Protein AF-A0A1G4TR38-F1 (afdb_monomer)

Secondary structure (DSSP, 8-state):
-------SS-SEEEEEE-TT-EEEEEE-SSS-EEEEE-S-EEEEEE-TTS-EEEEEEEEPSEEEEE-TT-EEEEEE-SSS-EEEEEEGGGEEEEEESS-SEEEEEEPTT-EEEEEE-SSS-EEEEE-S-EEEEEE-TTS-EEEEEEEE--SEEEEPTT-EEEEEE-SSSPEEEEEEGGGEEEEEESS-SEE--EE-TT-EEEEE--SSSPEEEEE-SSEEEEEEETTEEEEEEEEEPSEEEEE-TT-EEEEEE-SSS-EE--BEE---------PPP------PPPPPP---

Sequence (292 aa):
MIEFSTRTSPAIYYKTLSPGQSLEAANVTPRTFSLAVGGLSDNAIYDADGAVSSYSRKKLPGSISLSSGKRMVVTNTDSKAYEVSGPYDGFTFSDRAKPASFTRTLSSGQSLKATNTSPKSFNVSLSGTYDYAEHRGTGQVVAYGRSQRLSSNLIGAANYLNVTNTGASPVEIVGPYDAFSVVDLNHPALISRMLNPGQSLEASNTTAYTANVTLEGTHDYALFNSSGISSYARTQKPANKMVDSSERLAVTNTGGESFSRFSGPTRRSPSPIVRSPLRLKRCSRPAKASMR

Solvent-accessible surface area (backbone atoms only — not comparable to full-atom values): 15853 Å² total; per-residue (Å²): 139,87,87,88,82,90,74,92,70,62,73,58,39,73,46,78,37,44,54,71,36,24,41,34,43,32,26,78,34,92,53,70,48,54,38,39,36,62,43,35,21,25,34,26,34,24,42,72,88,66,46,74,68,48,73,43,75,74,34,69,54,47,74,46,76,36,46,48,50,20,31,35,30,43,15,30,69,31,97,57,64,34,46,38,33,33,48,33,89,42,42,51,75,44,85,33,93,68,49,25,49,41,79,48,74,27,50,56,69,33,22,34,37,42,32,27,75,29,92,50,64,48,59,35,37,38,45,52,31,24,26,34,24,34,24,42,68,88,65,46,67,77,46,69,46,74,72,36,67,64,57,59,47,77,37,44,47,45,11,32,38,27,34,16,20,71,29,88,57,59,22,44,40,36,31,49,29,91,34,42,51,74,47,80,40,99,54,54,20,51,47,72,46,72,33,47,57,74,34,69,50,77,49,70,33,87,47,95,43,61,42,64,32,41,40,50,51,36,24,30,39,38,34,30,47,96,94,40,80,73,45,70,54,68,77,35,66,61,42,76,42,81,34,45,50,69,16,33,41,36,39,33,26,71,28,97,56,65,30,63,28,52,36,40,73,70,71,97,70,83,81,84,81,84,73,77,81,84,78,79,77,79,82,77,78,84,81,82,82,84,89,129

Structure (mmCIF, N/CA/C/O backbone):
data_AF-A0A1G4TR38-F1
#
_entry.id   AF-A0A1G4TR38-F1
#
loop_
_atom_site.group_PDB
_atom_site.id
_atom_site.type_symbol
_atom_site.label_atom_id
_atom_site.label_alt_id
_atom_site.label_comp_id
_atom_site.label_asym_id
_atom_site.label_entity_id
_atom_site.label_seq_id
_atom_site.pdbx_PDB_ins_code
_atom_site.Cartn_x
_atom_site.Cartn_y
_atom_site.Cartn_z
_atom_site.occupancy
_atom_site.B_iso_or_equiv
_atom_site.auth_seq_id
_atom_site.auth_comp_id
_atom_site.auth_asym_id
_atom_site.auth_atom_id
_atom_site.pdbx_PDB_model_num
ATOM 1 N N . MET A 1 1 ? -45.284 8.108 35.503 1.00 72.00 1 MET A N 1
ATOM 2 C CA . MET A 1 1 ? -44.614 7.480 36.661 1.00 72.00 1 MET A CA 1
ATOM 3 C C . MET A 1 1 ? -43.285 6.936 36.158 1.00 72.00 1 MET A C 1
ATOM 5 O O . MET A 1 1 ? -43.284 6.359 35.080 1.00 72.00 1 MET A O 1
ATOM 9 N N . ILE A 1 2 ? -42.173 7.222 36.836 1.00 74.56 2 ILE A N 1
ATOM 10 C CA . ILE A 1 2 ? -40.836 6.713 36.484 1.00 74.56 2 ILE A CA 1
ATOM 11 C C . ILE A 1 2 ? -40.493 5.648 37.526 1.00 74.56 2 ILE A C 1
ATOM 13 O O . ILE A 1 2 ? -40.590 5.932 38.719 1.00 74.56 2 ILE A O 1
ATOM 17 N N . GLU A 1 3 ? -40.129 4.446 37.085 1.00 83.19 3 GLU A N 1
ATOM 18 C CA . GLU A 1 3 ? -39.675 3.361 37.960 1.00 83.19 3 GLU A CA 1
ATOM 19 C C . GLU A 1 3 ? -38.143 3.334 38.011 1.00 83.19 3 GLU A C 1
ATOM 21 O O . GLU A 1 3 ? -37.473 3.504 36.992 1.00 83.19 3 GLU A O 1
ATOM 26 N N . PHE A 1 4 ? -37.587 3.136 39.207 1.00 88.56 4 PHE A N 1
ATOM 27 C CA . PHE A 1 4 ? -36.145 3.066 39.439 1.00 88.56 4 PHE A CA 1
ATOM 28 C C . PHE A 1 4 ? -35.752 1.633 39.805 1.00 88.56 4 PHE A C 1
ATOM 30 O O . PHE A 1 4 ? -36.348 1.037 40.699 1.00 88.56 4 PHE A O 1
ATOM 37 N N . SER A 1 5 ? -34.720 1.096 39.152 1.00 89.12 5 SER A N 1
ATOM 38 C CA . SER A 1 5 ? -34.132 -0.209 39.470 1.00 89.12 5 SER A CA 1
ATOM 39 C C . SER A 1 5 ? -32.607 -0.120 39.543 1.00 89.12 5 SER A C 1
ATOM 41 O O . SER A 1 5 ? -31.986 0.734 38.908 1.00 89.12 5 SER A O 1
ATOM 43 N N . THR A 1 6 ? -31.984 -1.015 40.308 1.00 89.88 6 THR A N 1
ATOM 44 C CA . THR A 1 6 ? -30.523 -1.147 40.361 1.00 89.88 6 THR A CA 1
ATOM 45 C C . THR A 1 6 ? -30.018 -2.044 39.228 1.00 89.88 6 THR A C 1
ATOM 47 O O . THR A 1 6 ? -30.741 -2.899 38.717 1.00 89.88 6 THR A O 1
ATOM 50 N N . ARG A 1 7 ? -28.767 -1.837 38.809 1.00 92.50 7 ARG A N 1
ATOM 51 C CA . ARG A 1 7 ? -28.088 -2.646 37.788 1.00 92.50 7 ARG A CA 1
ATOM 52 C C . ARG A 1 7 ? -26.679 -3.009 38.248 1.00 92.50 7 ARG A C 1
ATOM 54 O O . ARG A 1 7 ? -26.049 -2.222 38.948 1.00 92.50 7 ARG A O 1
ATOM 61 N N . THR A 1 8 ? -26.198 -4.187 37.857 1.00 92.06 8 THR A N 1
ATOM 62 C CA . THR A 1 8 ? -24.861 -4.697 38.216 1.00 92.06 8 THR A CA 1
ATOM 63 C C . THR A 1 8 ? -23.780 -4.258 37.232 1.00 92.06 8 THR A C 1
ATOM 65 O O . THR A 1 8 ? -22.647 -4.011 37.635 1.00 92.06 8 THR A O 1
ATOM 68 N N . SER A 1 9 ? -24.130 -4.117 35.953 1.00 90.00 9 SER A N 1
ATOM 69 C CA . SER A 1 9 ? -23.229 -3.590 34.928 1.00 90.00 9 SER A CA 1
ATOM 70 C C . SER A 1 9 ? -23.276 -2.063 34.873 1.00 90.00 9 SER A C 1
ATOM 72 O O . SER A 1 9 ? -24.367 -1.488 34.994 1.00 90.00 9 SER A O 1
ATOM 74 N N . PRO A 1 10 ? -22.134 -1.390 34.639 1.00 92.75 10 PRO A N 1
ATOM 75 C CA . PRO A 1 10 ? -22.108 0.059 34.487 1.00 92.75 10 PRO A CA 1
ATOM 76 C C . PRO A 1 10 ? -22.898 0.486 33.244 1.00 92.75 10 PRO A C 1
ATOM 78 O O . PRO A 1 10 ? -23.109 -0.297 32.324 1.00 92.75 10 PRO A O 1
ATOM 81 N N . ALA A 1 11 ? -23.322 1.749 33.189 1.00 93.12 11 ALA A N 1
ATOM 82 C CA . ALA A 1 11 ? -23.962 2.290 31.987 1.00 93.12 11 ALA A CA 1
ATOM 83 C C . ALA A 1 11 ? -22.962 2.460 30.827 1.00 93.12 11 ALA A C 1
ATOM 85 O O . ALA A 1 11 ? -23.317 2.312 29.657 1.00 93.12 11 ALA A O 1
ATOM 86 N N . ILE A 1 12 ? -21.706 2.761 31.162 1.00 94.94 12 ILE A N 1
ATOM 87 C CA . ILE A 1 12 ? -20.621 3.039 30.224 1.00 94.94 12 ILE A CA 1
ATOM 88 C C . ILE A 1 12 ? -19.490 2.048 30.478 1.00 94.94 12 ILE A C 1
ATOM 90 O O . ILE A 1 12 ? -19.063 1.856 31.615 1.00 94.94 12 ILE A O 1
ATOM 94 N N . TYR A 1 13 ? -18.995 1.442 29.407 1.00 93.62 13 TYR A N 1
ATOM 95 C CA . TYR A 1 13 ? -17.707 0.772 29.401 1.00 93.62 13 TYR A CA 1
ATOM 96 C C . TYR A 1 13 ? -16.610 1.794 29.100 1.00 93.62 13 TYR A C 1
ATOM 98 O O . TYR A 1 13 ? -16.786 2.639 28.221 1.00 93.62 13 TYR A O 1
ATOM 106 N N . TYR A 1 14 ? -15.468 1.684 29.770 1.00 94.31 14 TYR A N 1
ATOM 107 C CA . TYR A 1 14 ? -14.249 2.401 29.415 1.00 94.31 14 TYR A CA 1
ATOM 108 C C . TYR A 1 14 ? -13.043 1.468 29.534 1.00 94.31 14 TYR A C 1
ATOM 110 O O . TYR A 1 14 ? -13.006 0.578 30.385 1.00 94.31 14 TYR A O 1
ATOM 118 N N . LYS A 1 15 ? -12.051 1.672 28.668 1.00 95.38 15 LYS A N 1
ATOM 119 C CA . LYS A 1 15 ? -10.767 0.976 28.716 1.00 95.38 15 LYS A CA 1
ATOM 120 C C . LYS A 1 15 ? -9.631 1.920 28.378 1.00 95.38 15 LYS A C 1
ATOM 122 O O . LYS A 1 15 ? -9.648 2.560 27.329 1.00 95.38 15 LYS A O 1
ATOM 127 N N . THR A 1 16 ? -8.614 1.934 29.228 1.00 97.75 16 THR A N 1
ATOM 128 C CA . THR A 1 16 ? -7.351 2.612 28.942 1.00 97.75 16 THR A CA 1
ATOM 129 C C . THR A 1 16 ? -6.538 1.801 27.941 1.00 97.75 16 THR A C 1
ATOM 131 O O . THR A 1 16 ? -6.233 0.633 28.178 1.00 97.75 16 THR A O 1
ATOM 134 N N . LEU A 1 17 ? -6.169 2.431 26.831 1.00 97.75 17 LEU A N 1
ATOM 135 C CA . LEU A 1 17 ? -5.347 1.863 25.775 1.00 97.75 17 LEU A CA 1
ATOM 136 C C . LEU A 1 17 ? -3.961 2.512 25.828 1.00 97.75 17 LEU A C 1
ATOM 138 O O . LEU A 1 17 ? -3.830 3.711 25.584 1.00 97.75 17 LEU A O 1
ATOM 142 N N . SER A 1 18 ? -2.923 1.744 26.160 1.00 98.38 18 SER A N 1
ATOM 143 C CA . SER A 1 18 ? -1.528 2.224 26.151 1.00 98.38 18 SER A CA 1
ATOM 144 C C . SER A 1 18 ? -0.997 2.379 24.719 1.00 98.38 18 SER A C 1
ATOM 146 O O . SER A 1 18 ? -1.541 1.739 23.816 1.00 98.38 18 SER A O 1
ATOM 148 N N . PRO A 1 19 ? 0.063 3.178 24.478 1.00 98.31 19 PRO A N 1
ATOM 149 C CA . PRO A 1 19 ? 0.672 3.307 23.152 1.00 98.31 19 PRO A CA 1
ATOM 150 C C . PRO A 1 19 ? 0.961 1.947 22.500 1.00 98.31 19 PRO A C 1
ATOM 152 O O . PRO A 1 19 ? 1.526 1.054 23.131 1.00 98.31 19 PRO A O 1
ATOM 155 N N . GLY A 1 20 ? 0.538 1.777 21.246 1.00 97.25 20 GLY A N 1
ATOM 156 C CA . GLY A 1 20 ? 0.679 0.536 20.478 1.00 97.25 20 GLY A CA 1
ATOM 157 C C . GLY A 1 20 ? -0.340 -0.566 20.796 1.00 97.25 20 GLY A C 1
ATOM 158 O O . GLY A 1 20 ? -0.456 -1.515 20.020 1.00 97.25 20 GLY A O 1
ATOM 159 N N . GLN A 1 21 ? -1.113 -0.465 21.884 1.00 98.19 21 GLN A N 1
ATOM 160 C CA . GLN A 1 21 ? -2.171 -1.435 22.169 1.00 98.19 21 GLN A CA 1
ATOM 161 C C . GLN A 1 21 ? -3.358 -1.257 21.226 1.00 98.19 21 GLN A C 1
ATOM 163 O O . GLN A 1 21 ? -3.621 -0.163 20.719 1.00 98.19 21 GLN A O 1
ATOM 168 N N . SER A 1 22 ? -4.083 -2.355 21.009 1.00 98.38 22 SER A N 1
ATOM 169 C CA . SER A 1 22 ? -5.276 -2.368 20.170 1.00 98.38 22 SER A CA 1
ATOM 170 C C . SER A 1 22 ? -6.467 -2.999 20.880 1.00 98.38 22 SER A C 1
ATOM 172 O O . SER A 1 22 ? -6.331 -3.968 21.626 1.00 98.38 22 SER A O 1
ATOM 174 N N . LEU A 1 23 ? -7.639 -2.436 20.617 1.00 98.06 23 LEU A N 1
ATOM 175 C CA . LEU A 1 23 ? -8.928 -2.853 21.153 1.00 98.06 23 LEU A CA 1
ATOM 176 C C . LEU A 1 23 ? -9.886 -3.075 19.990 1.00 98.06 23 LEU A C 1
ATOM 178 O O . LEU A 1 23 ? -9.881 -2.311 19.025 1.00 98.06 23 LEU A O 1
ATOM 182 N N . GLU A 1 24 ? -10.723 -4.095 20.100 1.00 98.12 24 GLU A N 1
ATOM 183 C CA . GLU A 1 24 ? -11.863 -4.288 19.218 1.00 98.12 24 GLU A CA 1
ATOM 184 C C . GLU A 1 24 ? -13.164 -4.008 19.975 1.00 98.12 24 GLU A C 1
ATOM 186 O O . GLU A 1 24 ? -13.334 -4.454 21.110 1.00 98.12 24 GLU A O 1
ATOM 191 N N . ALA A 1 25 ? -14.062 -3.252 19.348 1.00 97.75 25 ALA A N 1
ATOM 192 C CA . ALA A 1 25 ? -15.391 -2.925 19.845 1.00 97.75 25 ALA A CA 1
ATOM 193 C C . ALA A 1 25 ? -16.431 -3.305 18.784 1.00 97.75 25 ALA A C 1
ATOM 195 O O . ALA A 1 25 ? -16.375 -2.804 17.660 1.00 97.75 25 ALA A O 1
ATOM 196 N N . ALA A 1 26 ? -17.382 -4.173 19.119 1.00 97.75 26 ALA A N 1
ATOM 197 C CA . ALA A 1 26 ? -18.434 -4.619 18.205 1.00 97.75 26 ALA A CA 1
ATOM 198 C C . ALA A 1 26 ? -19.808 -4.147 18.680 1.00 97.75 26 ALA A C 1
ATOM 200 O O . ALA A 1 26 ? -20.161 -4.360 19.838 1.00 97.75 26 ALA A O 1
ATOM 201 N N . ASN A 1 27 ? -20.571 -3.492 17.800 1.00 97.62 27 ASN A N 1
ATOM 202 C CA . ASN A 1 27 ? -21.936 -3.075 18.104 1.00 97.62 27 ASN A CA 1
ATOM 203 C C . ASN A 1 27 ? -22.876 -4.278 17.988 1.00 97.62 27 ASN A C 1
ATOM 205 O O . ASN A 1 27 ? -23.137 -4.773 16.889 1.00 97.62 27 ASN A O 1
ATOM 209 N N . VAL A 1 28 ? -23.406 -4.710 19.128 1.00 96.12 28 VAL A N 1
ATOM 210 C CA . VAL A 1 28 ? -24.270 -5.895 19.244 1.00 96.12 28 VAL A CA 1
ATOM 211 C C . VAL A 1 28 ? -25.761 -5.562 19.207 1.00 96.12 28 VAL A C 1
ATOM 213 O O . VAL A 1 28 ? -26.606 -6.426 19.424 1.00 96.12 28 VAL A O 1
ATOM 216 N N . THR A 1 29 ? -26.107 -4.308 18.926 1.00 95.62 29 THR A N 1
ATOM 217 C CA . THR A 1 29 ? -27.490 -3.824 18.936 1.00 95.62 29 THR A CA 1
ATOM 218 C C . T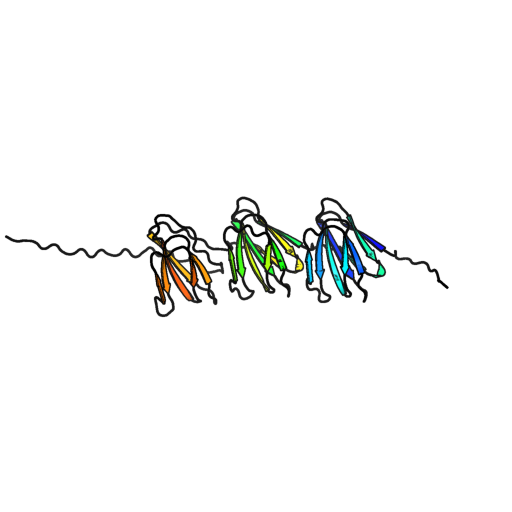HR A 1 29 ? -28.006 -3.548 17.522 1.00 95.62 29 THR A C 1
ATOM 220 O O . THR A 1 29 ? -27.219 -3.352 16.591 1.00 95.62 29 THR A O 1
ATOM 223 N N . PRO A 1 30 ? -29.334 -3.454 17.326 1.00 95.31 30 PRO A N 1
ATOM 224 C CA . PRO A 1 30 ? -29.920 -3.014 16.058 1.00 95.31 30 PRO A CA 1
ATOM 225 C C . PRO A 1 30 ? -29.784 -1.500 15.807 1.00 95.31 30 PRO A C 1
ATOM 227 O O . PRO A 1 30 ? -30.226 -1.011 14.770 1.00 95.31 30 PRO A O 1
ATOM 230 N N . ARG A 1 31 ? -29.215 -0.730 16.746 1.00 95.38 31 ARG A N 1
ATOM 231 C CA . ARG A 1 31 ? -29.122 0.736 16.671 1.00 95.38 31 ARG A CA 1
ATOM 232 C C . ARG A 1 31 ? -27.692 1.181 16.417 1.00 95.38 31 ARG A C 1
ATOM 234 O O . ARG A 1 31 ? -26.747 0.460 16.704 1.00 95.38 31 ARG A O 1
ATOM 241 N N . THR A 1 32 ? -27.527 2.393 15.901 1.00 96.50 32 THR A N 1
ATOM 242 C CA . THR A 1 32 ? -26.210 3.031 15.816 1.00 96.50 32 THR A CA 1
ATOM 243 C C . THR A 1 32 ? -25.840 3.613 17.172 1.00 96.50 32 THR A C 1
ATOM 245 O O . THR A 1 32 ? -26.612 4.382 17.744 1.00 96.50 32 THR A O 1
ATOM 248 N N . PHE A 1 33 ? -24.642 3.291 17.646 1.00 95.94 33 PHE A N 1
ATOM 249 C CA . PHE A 1 33 ? -24.041 3.910 18.823 1.00 95.94 33 PHE A CA 1
ATOM 250 C C . PHE A 1 33 ? -22.691 4.508 18.463 1.00 95.94 33 PHE A C 1
ATOM 252 O O . PHE A 1 33 ? -22.060 4.100 17.488 1.00 95.94 33 PHE A O 1
ATOM 259 N N . SER A 1 34 ? -22.246 5.476 19.255 1.00 95.81 34 SER A N 1
ATOM 260 C CA . SER A 1 34 ? -20.932 6.074 19.069 1.00 95.81 34 SER A CA 1
ATOM 261 C C . SER A 1 34 ? -19.948 5.587 20.121 1.00 95.81 34 SER A C 1
ATOM 263 O O . SER A 1 34 ? -20.278 5.498 21.303 1.00 95.81 34 SER A O 1
ATOM 265 N N . LEU A 1 35 ? -18.733 5.305 19.665 1.00 96.81 35 LEU A N 1
ATOM 266 C CA . LEU A 1 35 ? -17.579 4.993 20.488 1.00 96.81 35 LEU A CA 1
ATOM 267 C C . LEU A 1 35 ? -16.721 6.253 20.637 1.00 96.81 35 LEU A C 1
ATOM 269 O O . LEU A 1 35 ? -16.365 6.879 19.638 1.00 96.81 35 LEU A O 1
ATOM 273 N N . ALA A 1 36 ? -16.401 6.645 21.864 1.00 97.88 36 ALA A N 1
ATOM 274 C CA . ALA A 1 36 ? -15.479 7.737 22.143 1.00 97.88 36 ALA A CA 1
ATOM 275 C C . ALA A 1 36 ? -14.039 7.210 22.176 1.00 97.88 36 ALA A C 1
ATOM 277 O O . ALA A 1 36 ? -13.750 6.221 22.847 1.00 97.88 36 ALA A O 1
ATOM 278 N N . VAL A 1 37 ? -13.138 7.879 21.457 1.00 98.19 37 VAL A N 1
ATOM 279 C CA . VAL A 1 37 ? -11.705 7.570 21.393 1.00 98.19 37 VAL A CA 1
ATOM 280 C C . VAL A 1 37 ? -10.929 8.804 21.843 1.00 98.19 37 VAL A C 1
ATOM 282 O O . VAL A 1 37 ? -11.010 9.854 21.204 1.00 98.19 37 VAL A O 1
ATOM 285 N N . GLY A 1 38 ? -10.207 8.690 22.959 1.00 97.44 38 GLY A N 1
ATOM 286 C CA . GLY A 1 38 ? -9.603 9.832 23.654 1.00 97.44 38 GLY A CA 1
ATOM 287 C C . GLY A 1 38 ? -8.282 10.365 23.088 1.00 97.44 38 GLY A C 1
ATOM 288 O O . GLY A 1 38 ? -7.852 11.435 23.508 1.00 97.44 38 GLY A O 1
ATOM 289 N N . GLY A 1 39 ? -7.637 9.667 22.149 1.00 96.94 39 GLY A N 1
ATOM 290 C CA . GLY A 1 39 ? -6.317 10.041 21.621 1.00 96.94 39 GLY A CA 1
ATOM 291 C C . GLY A 1 39 ? -6.137 9.752 20.132 1.00 96.94 39 GLY A C 1
ATOM 292 O O . GLY A 1 39 ? -7.059 9.296 19.447 1.00 96.94 39 GLY A O 1
ATOM 293 N N . LEU A 1 40 ? -4.931 10.018 19.622 1.00 98.00 40 LEU A N 1
ATOM 294 C CA . LEU A 1 40 ? -4.594 9.740 18.226 1.00 98.00 40 LEU A CA 1
ATOM 295 C C . LEU A 1 40 ? -4.636 8.227 17.943 1.00 98.00 40 LEU A C 1
ATOM 297 O O . LEU A 1 40 ? -4.003 7.420 18.632 1.00 98.00 40 LEU A O 1
ATOM 301 N N . SER A 1 41 ? -5.367 7.824 16.906 1.00 97.81 41 SER A N 1
ATOM 302 C CA . SER A 1 41 ? -5.624 6.407 16.620 1.00 97.81 41 SER A CA 1
ATOM 303 C C . SER A 1 41 ? -5.516 6.041 15.147 1.00 97.81 41 SER A C 1
ATOM 305 O O . SER A 1 41 ? -5.898 6.812 14.267 1.00 97.81 41 SER A O 1
ATOM 307 N N . ASP A 1 42 ? -5.064 4.819 14.886 1.00 98.25 42 ASP A N 1
ATOM 308 C CA . ASP A 1 42 ? -5.366 4.134 13.633 1.00 98.25 42 ASP A CA 1
ATOM 309 C C . ASP A 1 42 ? -6.622 3.290 13.845 1.00 98.25 42 ASP A C 1
ATOM 311 O O . ASP A 1 42 ? -6.734 2.565 14.834 1.00 98.25 42 ASP A O 1
ATOM 315 N N . ASN A 1 43 ? -7.565 3.390 12.912 1.00 97.75 43 ASN A N 1
ATOM 316 C CA . ASN A 1 43 ? -8.897 2.820 13.042 1.00 97.75 43 ASN A CA 1
ATOM 317 C C . ASN A 1 43 ? -9.276 2.016 11.802 1.00 97.75 43 ASN A C 1
ATOM 319 O O . ASN A 1 43 ? -9.133 2.504 10.679 1.00 97.75 43 ASN A O 1
ATOM 323 N N . ALA A 1 44 ? -9.830 0.824 12.003 1.00 98.19 44 ALA A N 1
ATOM 324 C CA . ALA A 1 44 ? -10.437 0.021 10.945 1.00 98.19 44 ALA A CA 1
ATOM 325 C C . ALA A 1 44 ? -11.857 -0.375 11.357 1.00 98.19 44 ALA A C 1
ATOM 327 O O . ALA A 1 44 ? -12.046 -0.943 12.430 1.00 98.19 44 ALA A O 1
ATOM 328 N N . ILE A 1 45 ? -12.854 -0.077 10.523 1.00 98.12 45 ILE A N 1
ATOM 329 C CA . ILE A 1 45 ? -14.245 -0.501 10.741 1.00 98.12 45 ILE A CA 1
ATOM 330 C C . ILE A 1 45 ? -14.526 -1.660 9.807 1.00 98.12 45 ILE A C 1
ATOM 332 O O . ILE A 1 45 ? -14.198 -1.585 8.624 1.00 98.12 45 ILE A O 1
ATOM 336 N N . TYR A 1 46 ? -15.197 -2.686 10.301 1.00 97.94 46 TYR A N 1
ATOM 337 C CA . TYR A 1 46 ? -15.533 -3.888 9.561 1.00 97.94 46 TYR A CA 1
ATOM 338 C C . TYR A 1 46 ? -17.047 -4.008 9.417 1.00 97.94 46 TYR A C 1
ATOM 340 O O . TYR A 1 46 ? -17.805 -3.623 10.314 1.00 97.94 46 TYR A O 1
ATOM 348 N N . ASP A 1 47 ? -17.463 -4.529 8.270 1.00 96.25 47 ASP A N 1
ATOM 349 C CA . ASP A 1 47 ? -18.843 -4.926 8.024 1.00 96.25 47 ASP A CA 1
ATOM 350 C C . ASP A 1 47 ? -19.159 -6.231 8.789 1.00 96.25 47 ASP A C 1
ATOM 352 O O . ASP A 1 47 ? -18.266 -6.885 9.340 1.00 96.25 47 ASP A O 1
ATOM 356 N N . ALA A 1 48 ? -20.443 -6.593 8.870 1.00 92.88 48 ALA A N 1
ATOM 357 C CA . ALA A 1 48 ? -20.902 -7.761 9.633 1.00 92.88 48 ALA A CA 1
ATOM 358 C C . ALA A 1 48 ? -20.364 -9.098 9.081 1.00 92.88 48 ALA A C 1
ATOM 360 O O . ALA A 1 48 ? -20.264 -10.075 9.816 1.00 92.88 48 ALA A O 1
ATOM 361 N N . ASP A 1 49 ? -19.977 -9.128 7.803 1.00 91.56 49 ASP A N 1
ATOM 362 C CA . ASP A 1 49 ? -19.308 -10.256 7.142 1.00 91.56 49 ASP A CA 1
ATOM 363 C C . ASP A 1 49 ? -17.813 -10.375 7.503 1.00 91.56 49 ASP A C 1
ATOM 365 O O . ASP A 1 49 ? -17.128 -11.300 7.066 1.00 91.56 49 ASP A O 1
ATOM 369 N N . GLY A 1 50 ? -17.293 -9.441 8.303 1.00 92.75 50 GLY A N 1
ATOM 370 C CA . GLY A 1 50 ? -15.906 -9.400 8.739 1.00 92.75 50 GLY A CA 1
ATOM 371 C C . GLY A 1 50 ? -14.956 -8.686 7.778 1.00 92.75 50 GLY A C 1
ATOM 372 O O . GLY A 1 50 ? -13.786 -8.537 8.136 1.00 92.75 50 GLY A O 1
ATOM 373 N N . ALA A 1 51 ? -15.416 -8.202 6.619 1.00 94.69 51 ALA A N 1
ATOM 374 C CA . ALA A 1 51 ? -14.585 -7.456 5.680 1.00 94.69 51 ALA A CA 1
ATOM 375 C C . ALA A 1 51 ? -14.266 -6.050 6.209 1.00 94.69 51 ALA A C 1
ATOM 377 O O . ALA A 1 51 ? -15.114 -5.380 6.800 1.00 94.69 51 ALA A O 1
ATOM 378 N N . VAL A 1 52 ? -13.044 -5.561 5.962 1.00 97.12 52 VAL A N 1
ATOM 379 C CA . VAL A 1 52 ? -12.698 -4.163 6.259 1.00 97.12 52 VAL A CA 1
ATOM 380 C C . VAL A 1 52 ? -13.581 -3.263 5.394 1.00 97.12 52 VAL A C 1
ATOM 382 O O . VAL A 1 52 ? -13.581 -3.354 4.168 1.00 97.12 52 VAL A O 1
ATOM 385 N N . SER A 1 53 ? -14.342 -2.390 6.042 1.00 95.94 53 SER A N 1
ATOM 386 C CA . SER A 1 53 ? -15.282 -1.464 5.413 1.00 95.94 53 SER A CA 1
ATOM 387 C C . SER A 1 53 ? -14.685 -0.074 5.219 1.00 95.94 53 SER A C 1
ATOM 389 O O . SER A 1 53 ? -14.933 0.564 4.198 1.00 95.94 53 SER A O 1
ATOM 391 N N . SER A 1 54 ? -13.886 0.382 6.185 1.00 96.94 54 SER A N 1
ATOM 392 C CA . SER A 1 54 ? -13.197 1.664 6.151 1.00 96.94 54 SER A CA 1
ATOM 393 C C . SER A 1 54 ? -11.934 1.615 7.004 1.00 96.94 54 SER A C 1
ATOM 395 O O . SER A 1 54 ? -11.793 0.791 7.910 1.00 96.94 54 SER A O 1
ATOM 397 N N . TYR A 1 55 ? -11.007 2.514 6.690 1.00 97.75 55 TYR A N 1
ATOM 398 C CA . TYR A 1 55 ? -9.744 2.664 7.3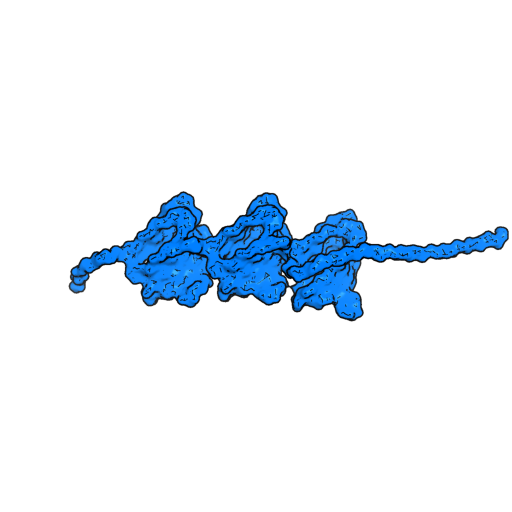94 1.00 97.75 55 TYR A CA 1
ATOM 399 C C . TYR A 1 55 ? -9.415 4.148 7.546 1.00 97.75 55 TYR A C 1
ATOM 401 O O . TYR A 1 55 ? -9.676 4.950 6.649 1.00 97.75 55 TYR A O 1
ATOM 409 N N . SER A 1 56 ? -8.861 4.530 8.689 1.00 96.62 56 SER A N 1
ATOM 410 C CA . SER A 1 56 ? -8.403 5.889 8.969 1.00 96.62 56 SER A CA 1
ATOM 411 C C . SER A 1 56 ? -7.106 5.832 9.757 1.00 96.62 56 SER A C 1
ATOM 413 O O . SER A 1 56 ? -7.068 5.248 10.834 1.00 96.62 56 SER A O 1
ATOM 415 N N . ARG A 1 57 ? -6.059 6.461 9.224 1.00 96.00 57 ARG A N 1
ATOM 416 C CA . ARG A 1 57 ? -4.748 6.566 9.869 1.00 96.00 57 ARG A CA 1
ATOM 417 C C . ARG A 1 57 ? -4.630 7.889 10.625 1.00 96.00 57 ARG A C 1
ATOM 419 O O . ARG A 1 57 ? -5.081 8.908 10.098 1.00 96.00 57 ARG A O 1
ATOM 426 N N . LYS A 1 58 ? -3.985 7.895 11.796 1.00 95.50 58 LYS A N 1
ATOM 427 C CA . LYS A 1 58 ? -3.729 9.085 12.630 1.00 95.50 58 LYS A CA 1
ATOM 428 C C . LYS A 1 58 ? -4.986 9.942 12.817 1.00 95.50 58 LYS A C 1
ATOM 430 O O . LYS A 1 58 ? -4.969 11.164 12.669 1.00 95.50 58 LYS A O 1
ATOM 435 N N . LYS A 1 59 ? -6.108 9.285 13.098 1.00 97.06 59 LYS A N 1
ATOM 436 C CA . LYS A 1 59 ? -7.389 9.926 13.369 1.00 97.06 59 LYS A CA 1
ATOM 437 C C . LYS A 1 59 ? -7.312 10.645 14.713 1.00 97.06 59 LYS A C 1
ATOM 439 O O . LYS A 1 59 ? -6.924 10.050 15.715 1.00 97.06 59 LYS A O 1
ATOM 444 N N . LEU A 1 60 ? -7.682 11.924 14.709 1.00 97.56 60 LEU A N 1
ATOM 445 C CA . LEU A 1 60 ? -7.793 12.735 15.920 1.00 97.56 60 LEU A CA 1
ATOM 446 C C . LEU A 1 60 ? -8.846 12.159 16.888 1.00 97.56 60 LEU A C 1
ATOM 448 O O . LEU A 1 60 ? -9.777 11.492 16.422 1.00 97.56 60 LEU A O 1
ATOM 452 N N . PRO A 1 61 ? -8.730 12.458 18.196 1.00 97.19 61 PRO A N 1
ATOM 453 C CA . PRO A 1 61 ? -9.721 12.081 19.198 1.00 97.19 61 PRO A CA 1
ATOM 454 C C . PRO A 1 61 ? -11.136 12.489 18.794 1.00 97.19 61 PRO A C 1
ATOM 456 O O . PRO A 1 61 ? -11.341 13.519 18.145 1.00 97.19 61 PRO A O 1
ATOM 459 N N . GLY A 1 62 ? -12.127 11.710 19.211 1.00 97.12 62 GLY A N 1
ATOM 460 C CA . GLY A 1 62 ? -13.518 12.042 18.947 1.00 97.12 62 GLY A CA 1
ATOM 461 C C . GLY A 1 62 ? -14.466 10.862 19.059 1.00 97.12 62 GLY A C 1
ATOM 462 O O . GLY A 1 62 ? -14.129 9.800 19.576 1.00 97.12 62 GLY A O 1
ATOM 463 N N . SER A 1 63 ? -15.681 11.083 18.566 1.00 96.62 63 SER A N 1
ATOM 464 C CA . SER A 1 63 ? -16.761 10.103 18.582 1.00 96.62 63 SER A CA 1
ATOM 465 C C . SER A 1 63 ? -16.905 9.451 17.209 1.00 96.62 63 SER A C 1
ATOM 467 O O . SER A 1 63 ? -16.963 10.146 16.193 1.00 96.62 63 SER A O 1
ATOM 469 N N . ILE A 1 64 ? -16.947 8.122 17.169 1.00 96.69 64 ILE A N 1
ATOM 470 C CA . ILE A 1 64 ? -17.031 7.333 15.938 1.00 96.69 64 ILE A CA 1
ATOM 471 C C . ILE A 1 64 ? -18.300 6.494 15.989 1.00 96.69 64 ILE A C 1
ATOM 473 O O . ILE A 1 64 ? -18.456 5.637 16.855 1.00 96.69 64 ILE A O 1
ATOM 477 N N . SER A 1 65 ? -19.217 6.746 15.058 1.00 96.31 65 SER A N 1
ATOM 478 C CA . SER A 1 65 ? -20.480 6.017 14.974 1.00 96.31 65 SER A CA 1
ATOM 479 C C . SER A 1 65 ? -20.292 4.644 14.338 1.00 96.31 65 SER A C 1
ATOM 481 O O . SER A 1 65 ? -19.723 4.513 13.254 1.00 96.31 65 SER A O 1
ATOM 483 N N . LEU A 1 66 ? -20.834 3.625 14.996 1.00 97.00 66 LEU A N 1
ATOM 484 C CA . LEU A 1 66 ? -20.860 2.245 14.537 1.00 97.00 66 LEU A CA 1
ATOM 485 C C . LEU A 1 66 ? -22.314 1.817 14.402 1.00 97.00 66 LEU A C 1
ATOM 487 O O . LEU A 1 66 ? -23.054 1.770 15.383 1.00 97.00 66 LEU A O 1
ATOM 491 N N . SER A 1 67 ? -22.737 1.547 13.168 1.00 96.62 67 SER A N 1
ATOM 492 C CA . SER A 1 67 ? -24.068 1.007 12.892 1.00 96.62 67 SER A CA 1
ATOM 493 C C . SER A 1 67 ? -24.196 -0.428 13.401 1.00 96.62 67 SER A C 1
ATOM 495 O O . SER A 1 67 ? -23.19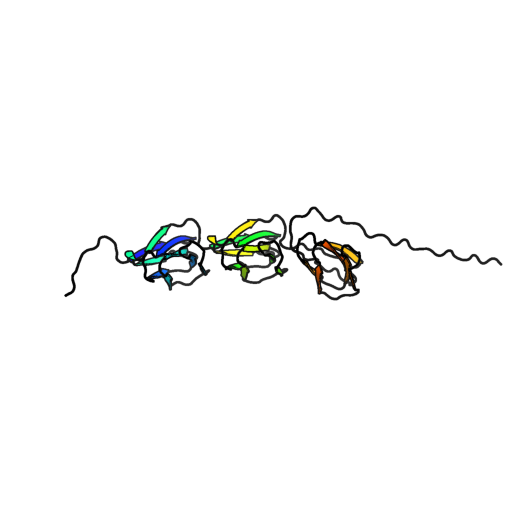9 -1.067 13.742 1.00 96.62 67 SER A O 1
ATOM 497 N N . SER A 1 68 ? -25.425 -0.941 13.406 1.00 96.56 68 SER A N 1
ATOM 498 C CA . SER A 1 68 ? -25.713 -2.323 13.793 1.00 96.56 68 SER A CA 1
ATOM 499 C C . SER A 1 68 ? -24.798 -3.332 13.093 1.00 96.56 68 SER A C 1
ATOM 501 O O . SER A 1 68 ? -24.529 -3.204 11.894 1.00 96.56 68 SER A O 1
ATOM 503 N N . GLY A 1 69 ? -24.299 -4.305 13.859 1.00 95.62 69 GLY A N 1
ATOM 504 C CA . GLY A 1 69 ? -23.481 -5.416 13.370 1.00 95.62 69 GLY A CA 1
ATOM 505 C C . GLY A 1 69 ? -22.058 -5.045 12.946 1.00 95.62 69 GLY A C 1
ATOM 506 O O . GLY A 1 69 ? -21.277 -5.937 12.624 1.00 95.62 69 GLY A O 1
ATOM 507 N N . LYS A 1 70 ? -21.688 -3.758 12.946 1.00 98.06 70 LYS A N 1
ATOM 508 C CA . LYS A 1 70 ? -20.316 -3.343 12.646 1.00 98.06 70 LYS A CA 1
ATOM 509 C C . LYS A 1 70 ? -19.427 -3.469 13.869 1.00 98.06 70 LYS A C 1
ATOM 511 O O . LYS A 1 70 ? -19.842 -3.240 15.006 1.00 98.06 70 LYS A O 1
ATOM 516 N N . ARG A 1 71 ? -18.158 -3.744 13.600 1.00 97.81 71 ARG A N 1
ATOM 517 C CA . ARG A 1 71 ? -17.091 -3.740 14.600 1.00 97.81 71 ARG A CA 1
ATOM 518 C C . ARG A 1 71 ? -15.983 -2.794 14.190 1.00 97.81 71 ARG A C 1
ATOM 520 O O . ARG A 1 71 ? -15.809 -2.493 13.012 1.00 97.81 71 ARG A O 1
ATOM 527 N N . MET A 1 72 ? -15.230 -2.330 15.167 1.00 98.00 72 MET A N 1
ATOM 528 C CA . MET A 1 72 ? -14.142 -1.394 14.982 1.00 98.00 72 MET A CA 1
ATOM 529 C C . MET A 1 72 ? -12.925 -1.852 15.753 1.00 98.00 72 MET A C 1
ATOM 531 O O . MET A 1 72 ? -13.028 -2.262 16.902 1.00 98.00 72 MET A O 1
ATOM 535 N N . VAL A 1 73 ? -11.770 -1.709 15.124 1.00 98.50 73 VAL A N 1
ATOM 536 C CA . VAL A 1 73 ? -10.472 -1.846 15.766 1.00 98.50 73 VAL A CA 1
ATOM 537 C C . VAL A 1 73 ? -9.878 -0.467 15.913 1.00 98.50 73 VAL A C 1
ATOM 539 O O . VAL A 1 73 ? -9.814 0.276 14.933 1.00 98.50 73 VAL A O 1
ATOM 542 N N . VAL A 1 74 ? -9.430 -0.167 17.122 1.00 98.38 74 VAL A N 1
ATOM 543 C CA . VAL A 1 74 ? -8.714 1.053 17.481 1.00 98.38 74 VAL A CA 1
ATOM 544 C C . VAL A 1 74 ? -7.319 0.645 17.922 1.00 98.38 74 VAL A C 1
ATOM 546 O O . VAL A 1 74 ? -7.183 -0.199 18.806 1.00 98.38 74 VAL A O 1
ATOM 549 N N . THR A 1 75 ? -6.290 1.249 17.339 1.00 98.62 75 THR A N 1
ATOM 550 C CA . THR A 1 75 ? -4.903 1.129 17.801 1.00 98.62 75 THR A CA 1
ATOM 551 C C . THR A 1 75 ? -4.424 2.482 18.295 1.00 98.62 75 THR A C 1
ATOM 553 O O . THR A 1 75 ? -4.523 3.477 17.573 1.00 98.62 75 THR A O 1
ATOM 556 N N . ASN A 1 76 ? -3.875 2.527 19.509 1.00 98.38 76 ASN A N 1
ATOM 557 C CA . ASN A 1 76 ? -3.278 3.746 20.038 1.00 98.38 76 ASN A CA 1
ATOM 558 C C . ASN A 1 76 ? -1.976 4.071 19.289 1.00 98.38 76 ASN A C 1
ATOM 560 O O . ASN A 1 76 ? -1.001 3.325 19.369 1.00 98.38 76 ASN A O 1
ATOM 564 N N . THR A 1 77 ? -1.973 5.203 18.582 1.00 97.50 77 THR A N 1
ATOM 565 C CA . THR A 1 77 ? -0.802 5.742 17.862 1.00 97.50 77 THR A CA 1
ATOM 566 C C . THR A 1 77 ? -0.269 7.033 18.485 1.00 97.50 77 THR A C 1
ATOM 568 O O . THR A 1 77 ? 0.626 7.673 17.932 1.00 97.50 77 THR A O 1
ATOM 571 N N . ASP A 1 78 ? -0.833 7.428 19.621 1.00 97.19 78 ASP A N 1
ATOM 572 C CA . ASP A 1 78 ? -0.378 8.539 20.434 1.00 97.19 78 ASP A CA 1
ATOM 573 C C . ASP A 1 78 ? 0.832 8.127 21.291 1.00 97.19 78 ASP A C 1
ATOM 575 O O . ASP A 1 78 ? 1.131 6.954 21.511 1.00 97.19 78 ASP A O 1
ATOM 579 N N . SER A 1 79 ? 1.522 9.133 21.808 1.00 96.56 79 SER A N 1
ATOM 580 C CA . SER A 1 79 ? 2.613 9.005 22.774 1.00 96.56 79 SER A CA 1
ATOM 581 C C . SER A 1 79 ? 2.138 8.676 24.194 1.00 96.56 79 SER A C 1
ATOM 583 O O . SER A 1 79 ? 2.949 8.298 25.039 1.00 96.56 79 SER A O 1
ATOM 585 N N . LYS A 1 80 ? 0.839 8.832 24.477 1.00 97.50 80 LYS A N 1
ATOM 586 C CA . LYS A 1 80 ? 0.238 8.654 25.806 1.00 97.50 80 LYS A CA 1
ATOM 587 C C . LYS A 1 80 ? -0.913 7.657 25.765 1.00 97.50 80 LYS A C 1
ATOM 589 O O . LYS A 1 80 ? -1.560 7.464 24.738 1.00 97.50 80 LYS A O 1
ATOM 594 N N . ALA A 1 81 ? -1.177 7.037 26.910 1.00 98.25 81 ALA A N 1
ATOM 595 C CA . ALA A 1 81 ? -2.377 6.236 27.088 1.00 98.25 81 ALA A CA 1
ATOM 596 C C . ALA A 1 81 ? -3.628 7.131 27.109 1.00 98.25 81 ALA A C 1
ATOM 598 O O . ALA A 1 81 ? -3.569 8.270 27.574 1.00 98.25 81 ALA A O 1
ATOM 599 N N . TYR A 1 82 ? -4.753 6.607 26.630 1.00 98.38 82 TYR A N 1
ATOM 600 C CA . TYR A 1 82 ? -6.048 7.288 26.662 1.00 98.38 82 TYR A CA 1
ATOM 601 C C . TYR A 1 82 ? -7.188 6.286 26.816 1.00 98.38 82 TYR A C 1
ATOM 603 O O . TYR A 1 82 ? -6.998 5.086 26.625 1.00 98.38 82 TYR A O 1
ATOM 611 N N . GLU A 1 83 ? -8.384 6.776 27.124 1.00 97.62 83 GLU A N 1
ATOM 612 C CA . GLU A 1 83 ? -9.572 5.936 27.250 1.00 97.62 83 GLU A CA 1
ATOM 613 C C . GLU A 1 83 ? -10.332 5.789 25.927 1.00 97.62 83 GLU A C 1
ATOM 615 O O . GLU A 1 83 ? -10.489 6.738 25.152 1.00 97.62 83 GLU A O 1
ATOM 620 N N . VAL A 1 84 ? -10.831 4.578 25.693 1.00 97.88 84 VAL A N 1
ATOM 621 C CA . VAL A 1 84 ? -11.879 4.279 24.716 1.00 97.88 84 VAL A CA 1
ATOM 622 C C . VAL A 1 84 ? -13.136 3.904 25.490 1.00 97.88 84 VAL A C 1
ATOM 624 O O . VAL A 1 84 ? -13.066 3.051 26.375 1.00 97.88 84 VAL A O 1
ATOM 627 N N . SER A 1 85 ? -14.275 4.524 25.182 1.00 97.25 85 SER A N 1
ATOM 628 C CA . SER A 1 85 ? -15.513 4.318 25.941 1.00 97.25 85 SER A CA 1
ATOM 629 C C . SER A 1 85 ? -16.777 4.316 25.084 1.00 97.25 85 SER A C 1
ATOM 631 O O . SER A 1 85 ? -16.817 4.857 23.980 1.00 97.25 85 SER A O 1
ATOM 633 N N . GLY A 1 86 ? -17.830 3.675 25.589 1.00 96.69 86 GLY A N 1
ATOM 634 C CA . GLY A 1 86 ? -19.130 3.583 24.926 1.00 96.69 86 GLY A CA 1
ATOM 635 C C . GLY A 1 86 ? -20.197 2.943 25.820 1.00 96.69 86 GLY A C 1
ATOM 636 O O . GLY A 1 86 ? -19.873 2.468 26.910 1.00 96.69 86 GLY A O 1
ATOM 637 N N . PRO A 1 87 ? -21.473 2.922 25.395 1.00 96.00 87 PRO A N 1
ATOM 638 C CA . PRO A 1 87 ? -22.548 2.285 26.154 1.00 96.00 87 PRO A CA 1
ATOM 639 C C . PRO A 1 87 ? -22.242 0.808 26.406 1.00 96.00 87 PRO A C 1
ATOM 641 O O . PRO A 1 87 ? -21.993 0.066 25.456 1.00 96.00 87 PRO A O 1
ATOM 644 N N . TYR A 1 88 ? -22.280 0.386 27.672 1.00 94.62 88 TYR A N 1
ATOM 645 C CA . TYR A 1 88 ? -21.920 -0.980 28.065 1.00 94.62 88 TYR A CA 1
ATOM 646 C C . TYR A 1 88 ? -22.811 -2.020 27.376 1.00 94.62 88 TYR A C 1
ATOM 648 O O . TYR A 1 88 ? -22.312 -2.966 26.781 1.00 94.62 88 TYR A O 1
ATOM 656 N N . ASP A 1 89 ? -24.128 -1.798 27.372 1.00 94.62 89 ASP A N 1
ATOM 657 C CA . ASP A 1 89 ? -25.089 -2.704 26.724 1.00 94.62 89 ASP A CA 1
ATOM 658 C C . ASP A 1 89 ? -25.071 -2.593 25.184 1.00 94.62 89 ASP A C 1
ATOM 660 O O . ASP A 1 89 ? -25.724 -3.368 24.488 1.00 94.62 89 ASP A O 1
ATOM 664 N N . GLY A 1 90 ? -24.363 -1.593 24.642 1.00 95.00 90 GLY A N 1
ATOM 665 C CA . GLY A 1 90 ? -24.285 -1.321 23.208 1.00 95.00 90 GLY A CA 1
ATOM 666 C C . GLY A 1 90 ? -23.158 -2.068 22.498 1.00 95.00 90 GLY A C 1
ATOM 667 O O . GLY A 1 90 ? -23.260 -2.362 21.305 1.00 95.00 90 GLY A O 1
ATOM 668 N N . PHE A 1 91 ? -22.080 -2.364 23.224 1.00 96.62 91 PHE A N 1
ATOM 669 C CA . PHE A 1 91 ? -20.832 -2.851 22.654 1.00 96.62 91 PHE A CA 1
ATOM 670 C C . PHE A 1 91 ? -20.262 -4.034 23.426 1.00 96.62 91 PHE A C 1
ATOM 672 O O . PHE A 1 91 ? -20.212 -4.034 24.652 1.00 96.62 91 PHE A O 1
ATOM 679 N N . THR A 1 92 ? -19.703 -4.992 22.694 1.00 95.94 92 THR A N 1
ATOM 680 C CA . THR A 1 92 ? -18.750 -5.952 23.257 1.00 95.94 92 THR A CA 1
ATOM 681 C C . THR A 1 92 ? -17.332 -5.497 22.956 1.00 95.94 92 THR A C 1
ATOM 683 O O . THR A 1 92 ? -17.032 -5.132 21.818 1.00 95.94 92 THR A O 1
ATOM 686 N N . PHE A 1 93 ? -16.457 -5.559 23.958 1.00 95.94 93 PHE A N 1
ATOM 687 C CA . PHE A 1 93 ? -15.059 -5.149 23.856 1.00 95.94 93 PHE A CA 1
ATOM 688 C C . PHE A 1 93 ? -14.120 -6.337 24.053 1.00 95.94 93 PHE A C 1
ATOM 690 O O . PHE A 1 93 ? -14.326 -7.146 24.957 1.00 95.94 93 PHE A O 1
ATOM 697 N N . SER A 1 94 ? -13.056 -6.412 23.258 1.00 96.44 94 SER A N 1
ATOM 698 C CA . SER A 1 94 ? -12.029 -7.451 23.383 1.00 96.44 94 SER A CA 1
ATOM 699 C C . SER A 1 94 ? -10.640 -6.922 23.050 1.00 96.44 94 SER A C 1
ATOM 701 O O . SER A 1 94 ? -10.469 -6.166 22.092 1.00 96.44 94 SER A O 1
ATOM 703 N N . ASP A 1 95 ? -9.632 -7.355 23.808 1.00 96.19 95 ASP A N 1
ATOM 704 C CA . ASP A 1 95 ? -8.238 -7.086 23.458 1.00 96.19 95 ASP A CA 1
ATOM 705 C C . ASP A 1 95 ? -7.883 -7.657 22.096 1.00 96.19 95 ASP A C 1
ATOM 707 O O . ASP A 1 95 ? -8.339 -8.738 21.715 1.00 96.19 95 ASP A O 1
ATOM 711 N N . ARG A 1 96 ? -7.035 -6.932 21.366 1.00 96.31 96 ARG A N 1
ATOM 712 C CA . ARG A 1 96 ? -6.631 -7.341 20.032 1.00 96.31 96 ARG A CA 1
ATOM 713 C C . ARG A 1 96 ? -5.120 -7.294 19.878 1.00 96.31 96 ARG A C 1
ATOM 715 O O . ARG A 1 96 ? -4.497 -6.245 19.977 1.00 96.31 96 ARG A O 1
ATOM 722 N N . ALA A 1 97 ? -4.537 -8.452 19.577 1.00 96.25 97 ALA A N 1
ATOM 723 C CA . ALA A 1 97 ? -3.099 -8.574 19.346 1.00 96.25 97 ALA A CA 1
ATOM 724 C C . ALA A 1 97 ? -2.658 -7.939 18.016 1.00 96.25 97 ALA A C 1
ATOM 726 O O . ALA A 1 97 ? -1.557 -7.405 17.913 1.00 96.25 97 ALA A O 1
ATOM 727 N N . LYS A 1 98 ? -3.510 -8.006 16.984 1.00 96.50 98 LYS A N 1
ATOM 728 C CA . LYS A 1 98 ? -3.226 -7.438 15.661 1.00 96.50 98 LYS A CA 1
ATOM 729 C C . LYS A 1 98 ? -3.691 -5.980 15.590 1.00 96.50 98 LYS A C 1
ATOM 731 O O . LYS A 1 98 ? -4.870 -5.731 15.846 1.00 96.50 98 LYS A O 1
ATOM 736 N N . PRO A 1 99 ? -2.835 -5.032 15.190 1.00 97.75 99 PRO A N 1
ATOM 737 C CA . PRO A 1 99 ? -3.226 -3.630 15.073 1.00 97.75 99 PRO A CA 1
ATOM 738 C C . PRO A 1 99 ? -4.266 -3.381 13.969 1.00 97.75 99 PRO A C 1
ATOM 740 O O . PRO A 1 99 ? -4.540 -4.245 13.134 1.00 97.75 99 PRO A O 1
ATOM 743 N N . ALA A 1 100 ? -4.852 -2.182 13.962 1.00 98.25 100 ALA A N 1
ATOM 744 C CA . ALA A 1 100 ? -5.701 -1.685 12.880 1.00 98.25 100 ALA A CA 1
ATOM 745 C C . ALA A 1 100 ? -4.906 -1.503 11.578 1.00 98.25 100 ALA A C 1
ATOM 747 O O . ALA A 1 100 ? -5.442 -1.703 10.486 1.00 98.25 100 ALA A O 1
ATOM 748 N N . SER A 1 101 ? -3.627 -1.143 11.694 1.00 98.06 101 SER A N 1
ATOM 749 C CA . SER A 1 101 ? -2.716 -0.890 10.583 1.00 98.06 101 SER A CA 1
ATOM 750 C C . SER A 1 101 ? -1.486 -1.791 10.649 1.00 98.06 101 SER A C 1
ATOM 752 O O . SER A 1 101 ? -0.963 -2.081 11.721 1.00 98.06 101 SER A O 1
ATOM 754 N N . PHE A 1 102 ? -1.002 -2.254 9.499 1.00 97.50 102 PHE A N 1
ATOM 755 C CA . PHE A 1 102 ? 0.361 -2.764 9.408 1.00 97.50 102 PHE A CA 1
ATOM 756 C C . PHE A 1 102 ? 1.311 -1.590 9.169 1.00 97.50 102 PHE A C 1
ATOM 758 O O . PHE A 1 102 ? 0.959 -0.654 8.452 1.00 97.50 102 PHE A O 1
ATOM 765 N N . THR A 1 103 ? 2.539 -1.699 9.672 1.00 96.94 103 THR A N 1
ATOM 766 C CA . THR A 1 103 ? 3.643 -0.793 9.334 1.00 96.94 103 THR A CA 1
ATOM 767 C C . THR A 1 103 ? 4.841 -1.618 8.899 1.00 96.94 103 THR A C 1
ATOM 769 O O . THR A 1 103 ? 5.259 -2.541 9.600 1.00 96.94 103 THR A O 1
ATOM 772 N N . ARG A 1 104 ? 5.404 -1.299 7.734 1.00 97.94 104 ARG A N 1
ATOM 773 C CA . ARG A 1 104 ? 6.656 -1.880 7.241 1.00 97.94 104 ARG A CA 1
ATOM 774 C C . ARG A 1 104 ? 7.639 -0.773 6.903 1.00 97.94 104 ARG A C 1
ATOM 776 O O . ARG A 1 104 ? 7.260 0.228 6.308 1.00 97.94 104 ARG A O 1
ATOM 783 N N . THR A 1 105 ? 8.904 -1.003 7.225 1.00 98.12 105 THR A N 1
ATOM 784 C CA . THR A 1 105 ? 10.000 -0.090 6.900 1.00 98.12 105 THR A CA 1
ATOM 785 C C . THR A 1 105 ? 10.951 -0.785 5.944 1.00 98.12 105 THR A C 1
ATOM 787 O O . THR A 1 105 ? 11.428 -1.879 6.238 1.00 98.12 105 THR A O 1
ATOM 790 N N . LEU A 1 106 ? 11.220 -0.152 4.806 1.00 98.44 106 LEU A N 1
ATOM 791 C CA . LEU A 1 106 ? 12.214 -0.597 3.839 1.00 98.44 106 LEU A CA 1
ATOM 792 C C . LEU A 1 106 ? 13.476 0.249 3.979 1.00 98.44 106 LEU A C 1
ATOM 794 O O . LEU A 1 106 ? 13.440 1.466 3.775 1.00 98.44 106 LEU A O 1
ATOM 798 N N . SER A 1 107 ? 14.603 -0.393 4.260 1.00 98.25 107 SER A N 1
ATOM 799 C CA . SER A 1 107 ? 15.931 0.198 4.076 1.00 98.25 107 SER A CA 1
ATOM 800 C C . SER A 1 107 ? 16.247 0.367 2.588 1.00 98.25 107 SER A C 1
ATOM 802 O O . SER A 1 107 ? 15.593 -0.236 1.736 1.00 98.25 107 SER A O 1
ATOM 804 N N . SER A 1 108 ? 17.253 1.181 2.259 1.00 97.62 108 SER A N 1
ATOM 805 C CA . SER A 1 108 ? 17.656 1.418 0.866 1.00 97.62 108 SER A CA 1
ATOM 806 C C . SER A 1 108 ? 17.902 0.103 0.111 1.00 97.62 108 SER A C 1
ATOM 808 O O . SER A 1 108 ? 18.552 -0.806 0.629 1.00 97.62 108 SER A O 1
ATOM 810 N N . GLY A 1 109 ? 17.334 -0.023 -1.090 1.00 96.25 109 GLY A N 1
ATOM 811 C CA . GLY A 1 109 ? 17.404 -1.223 -1.930 1.00 96.25 109 GLY A CA 1
ATOM 812 C C . GLY A 1 109 ? 16.436 -2.351 -1.551 1.00 96.25 109 GLY A C 1
ATOM 813 O O . GLY A 1 109 ? 16.195 -3.238 -2.372 1.00 96.25 109 GLY A O 1
ATOM 814 N N . GLN A 1 110 ? 15.833 -2.329 -0.357 1.00 98.31 110 GLN A N 1
ATOM 815 C CA . GLN A 1 110 ? 14.837 -3.329 0.026 1.00 98.31 110 GLN A CA 1
ATOM 816 C C . GLN A 1 110 ? 13.523 -3.118 -0.717 1.00 98.31 110 GLN A C 1
ATOM 818 O O . GLN A 1 110 ? 13.167 -2.004 -1.111 1.00 98.31 110 GLN A O 1
ATOM 823 N N . SER A 1 111 ? 12.801 -4.221 -0.899 1.00 98.25 111 SER A N 1
ATOM 824 C CA . SER A 1 111 ? 11.558 -4.251 -1.656 1.00 98.25 111 SER A CA 1
ATOM 825 C C . SER A 1 111 ? 10.500 -5.093 -0.954 1.00 98.25 111 SER A C 1
ATOM 827 O O . SER A 1 111 ? 10.830 -6.075 -0.292 1.00 98.25 111 SER A O 1
ATOM 829 N N . LEU A 1 112 ? 9.228 -4.741 -1.131 1.00 98.12 112 LEU A N 1
ATOM 830 C CA . LEU A 1 112 ? 8.096 -5.537 -0.658 1.00 98.12 112 LEU A CA 1
ATOM 831 C C . LEU A 1 112 ? 6.967 -5.595 -1.679 1.00 98.12 112 LEU A C 1
ATOM 833 O O . LEU A 1 112 ? 6.886 -4.766 -2.587 1.00 98.12 112 LEU A O 1
ATOM 837 N N . LYS A 1 113 ? 6.073 -6.561 -1.479 1.00 98.06 113 LYS A N 1
ATOM 838 C CA . LYS A 1 113 ? 4.775 -6.681 -2.135 1.00 98.06 113 LYS A CA 1
ATOM 839 C C . LYS A 1 113 ? 3.671 -6.551 -1.092 1.00 98.06 113 LYS A C 1
ATOM 841 O O . LYS A 1 113 ? 3.630 -7.338 -0.149 1.00 98.06 113 LYS A O 1
ATOM 846 N N . ALA A 1 114 ? 2.752 -5.616 -1.302 1.00 98.31 114 ALA A N 1
ATOM 847 C CA . ALA A 1 114 ? 1.511 -5.485 -0.545 1.00 98.31 114 ALA A CA 1
ATOM 848 C C . ALA A 1 114 ? 0.331 -5.891 -1.439 1.00 98.31 114 ALA A C 1
ATOM 850 O O . ALA A 1 114 ? 0.049 -5.233 -2.438 1.00 98.31 114 ALA A O 1
ATOM 851 N N . THR A 1 115 ? -0.339 -6.991 -1.104 1.00 98.44 115 THR A N 1
ATOM 852 C CA . THR A 1 115 ? -1.494 -7.525 -1.845 1.00 98.44 115 THR A CA 1
ATOM 853 C C . THR A 1 115 ? -2.769 -7.182 -1.099 1.00 98.44 115 THR A C 1
ATOM 855 O O . THR A 1 115 ? -2.898 -7.582 0.055 1.00 98.44 115 THR A O 1
ATOM 858 N N . ASN A 1 116 ? -3.702 -6.481 -1.740 1.00 98.25 116 ASN A N 1
ATOM 859 C CA . ASN A 1 116 ? -5.009 -6.209 -1.156 1.00 98.25 116 ASN A CA 1
ATOM 860 C C . ASN A 1 116 ? -5.881 -7.467 -1.263 1.00 98.25 116 ASN A C 1
ATOM 862 O O . ASN A 1 116 ? -6.314 -7.845 -2.351 1.00 98.25 116 ASN A O 1
ATOM 866 N N . THR A 1 117 ? -6.111 -8.129 -0.133 1.00 96.81 117 THR A N 1
ATOM 867 C CA . THR A 1 117 ? -6.932 -9.344 -0.032 1.00 96.81 117 THR A CA 1
ATOM 868 C C . THR A 1 117 ? -8.387 -9.040 0.310 1.00 96.81 117 THR A C 1
ATOM 870 O O . THR A 1 117 ? -9.199 -9.957 0.391 1.00 96.81 117 THR A O 1
ATOM 873 N N . SER A 1 118 ? -8.727 -7.768 0.520 1.00 96.00 118 SER A N 1
ATOM 874 C CA . SER A 1 118 ? -10.094 -7.342 0.799 1.00 96.00 118 SER A CA 1
ATOM 875 C C . SER A 1 118 ? -10.910 -7.148 -0.494 1.00 96.00 118 SER A C 1
ATOM 877 O O . SER A 1 118 ? -10.340 -6.916 -1.566 1.00 96.00 118 SER A O 1
ATOM 879 N N . PRO A 1 119 ? -12.254 -7.182 -0.411 1.00 94.81 119 PRO A N 1
ATOM 880 C CA . PRO A 1 119 ? -13.129 -6.930 -1.558 1.00 94.81 119 PRO A CA 1
ATOM 881 C C . PRO A 1 119 ? -13.231 -5.442 -1.941 1.00 94.81 119 PRO A C 1
ATOM 883 O O . PRO A 1 119 ? -13.923 -5.103 -2.898 1.00 94.81 119 PRO A O 1
ATOM 886 N N . LYS A 1 120 ? -12.577 -4.537 -1.200 1.00 96.06 120 LYS A N 1
ATOM 887 C CA . LYS A 1 120 ? -12.636 -3.082 -1.396 1.00 96.06 120 LYS A CA 1
ATOM 888 C C . LYS A 1 120 ? -11.253 -2.527 -1.708 1.00 96.06 120 LYS A C 1
ATOM 890 O O . LYS A 1 120 ? -10.236 -3.139 -1.405 1.00 96.06 120 LYS A O 1
ATOM 895 N N . SER A 1 121 ? -11.207 -1.345 -2.306 1.00 96.81 121 SER A N 1
ATOM 896 C CA . SER A 1 121 ? -9.946 -0.640 -2.537 1.00 96.81 121 SER A CA 1
ATOM 897 C C . SER A 1 121 ? -9.495 0.081 -1.270 1.00 96.81 121 SER A C 1
ATOM 899 O O . SER A 1 121 ? -10.307 0.725 -0.606 1.00 96.81 121 SER A O 1
ATOM 901 N N . PHE A 1 122 ? -8.199 0.035 -0.967 1.00 97.75 122 PHE A N 1
ATOM 902 C CA . PHE A 1 122 ? -7.629 0.730 0.186 1.00 97.75 122 PHE A CA 1
ATOM 903 C C . PHE A 1 122 ? -6.351 1.469 -0.179 1.00 97.75 122 PHE A C 1
ATOM 905 O O . PHE A 1 122 ? -5.540 0.996 -0.975 1.00 97.75 122 PHE A O 1
ATOM 912 N N . ASN A 1 123 ? -6.171 2.639 0.431 1.00 95.88 123 ASN A N 1
ATOM 913 C CA . ASN A 1 123 ? -4.926 3.378 0.318 1.00 95.88 123 ASN A CA 1
ATOM 914 C C . ASN A 1 123 ? -3.844 2.726 1.178 1.00 95.88 123 ASN A C 1
ATOM 916 O O . ASN A 1 123 ? -4.062 2.435 2.355 1.00 95.88 123 ASN A O 1
ATOM 920 N N . VAL A 1 124 ? -2.662 2.582 0.593 1.00 96.69 124 VAL A N 1
ATOM 921 C CA . VAL A 1 124 ? -1.413 2.362 1.316 1.00 96.69 124 VAL A CA 1
ATOM 922 C C . VAL A 1 124 ? -0.694 3.702 1.376 1.00 96.69 124 VAL A C 1
ATOM 924 O O . VAL A 1 124 ? -0.466 4.322 0.340 1.00 96.69 124 VAL A O 1
ATOM 927 N N . SER A 1 125 ? -0.369 4.176 2.575 1.00 96.94 125 SER A N 1
ATOM 928 C CA . SER A 1 125 ? 0.463 5.361 2.784 1.00 96.94 125 SER A CA 1
ATOM 929 C C . SER A 1 125 ? 1.934 5.006 2.620 1.00 96.94 125 SER A C 1
ATOM 931 O O . SER A 1 125 ? 2.374 3.980 3.139 1.00 96.94 125 SER A O 1
ATOM 933 N N . LEU A 1 126 ? 2.690 5.873 1.950 1.00 96.12 126 LEU A N 1
ATOM 934 C CA . LEU A 1 126 ? 4.128 5.723 1.744 1.00 96.12 126 LEU A CA 1
ATOM 935 C C . LEU A 1 126 ? 4.864 7.010 2.129 1.00 96.12 126 LEU A C 1
ATOM 937 O O . LEU A 1 126 ? 4.327 8.112 2.006 1.00 96.12 126 LEU A O 1
ATOM 941 N N . SER A 1 127 ? 6.108 6.874 2.578 1.00 95.56 127 SER A N 1
ATOM 942 C CA . SER A 1 127 ? 7.029 7.991 2.811 1.00 95.56 127 SER A CA 1
ATOM 943 C C . SER A 1 127 ? 8.364 7.762 2.099 1.00 95.56 127 SER A C 1
ATOM 945 O O . SER A 1 127 ? 8.650 6.662 1.636 1.00 95.56 127 SER A O 1
ATOM 947 N N . GLY A 1 128 ? 9.194 8.800 1.990 1.00 95.75 128 GLY A N 1
ATOM 948 C CA . GLY A 1 128 ? 10.516 8.693 1.364 1.00 95.75 128 GLY A CA 1
ATOM 949 C C . GLY A 1 128 ? 10.481 8.667 -0.168 1.00 95.75 128 GLY A C 1
ATOM 950 O O . GLY A 1 128 ? 9.564 9.209 -0.788 1.00 95.75 128 GLY A O 1
ATOM 951 N N . THR A 1 129 ? 11.521 8.083 -0.768 1.00 97.06 129 THR A N 1
ATOM 952 C CA . THR A 1 129 ? 11.705 8.011 -2.227 1.00 97.06 129 THR A CA 1
ATOM 953 C C . THR A 1 129 ? 11.754 6.556 -2.674 1.00 97.06 129 THR A C 1
ATOM 955 O O . THR A 1 129 ? 12.628 5.795 -2.253 1.00 97.06 129 THR A O 1
ATOM 958 N N . TYR A 1 130 ? 10.846 6.160 -3.560 1.00 96.94 130 TYR A N 1
ATOM 959 C CA . TYR A 1 130 ? 10.677 4.758 -3.934 1.00 96.94 130 TYR A CA 1
ATOM 960 C C . TYR A 1 130 ? 10.331 4.566 -5.411 1.00 96.94 130 TYR A C 1
ATOM 962 O O . TYR A 1 130 ? 9.745 5.430 -6.059 1.00 96.94 130 TYR A O 1
ATOM 970 N N . ASP A 1 131 ? 10.675 3.395 -5.931 1.00 95.81 131 ASP A N 1
ATOM 971 C CA . ASP A 1 131 ? 10.112 2.874 -7.172 1.00 95.81 131 ASP A CA 1
ATOM 972 C C . ASP A 1 131 ? 8.869 2.043 -6.821 1.00 95.81 131 ASP A C 1
ATOM 974 O O . ASP A 1 131 ? 8.845 1.371 -5.784 1.00 95.81 131 ASP A O 1
ATOM 978 N N . TYR A 1 132 ? 7.840 2.059 -7.669 1.00 95.50 132 TYR A N 1
ATOM 979 C CA . TYR A 1 132 ? 6.664 1.208 -7.490 1.00 95.50 132 TYR A CA 1
ATOM 980 C C . TYR A 1 132 ? 6.168 0.600 -8.799 1.00 95.50 132 TYR A C 1
ATOM 982 O O . TYR A 1 132 ? 6.361 1.169 -9.873 1.00 95.50 132 TYR A O 1
ATOM 990 N N . ALA A 1 133 ? 5.479 -0.533 -8.683 1.00 94.38 133 ALA A N 1
ATOM 991 C CA . ALA A 1 133 ? 4.688 -1.137 -9.748 1.00 94.38 133 ALA A CA 1
ATOM 992 C C . ALA A 1 133 ? 3.382 -1.705 -9.173 1.00 94.38 133 ALA A C 1
ATOM 994 O O . ALA A 1 133 ? 3.401 -2.628 -8.354 1.00 94.38 133 ALA A O 1
ATOM 995 N N . GLU A 1 134 ? 2.248 -1.162 -9.606 1.00 94.56 134 GLU A N 1
ATOM 996 C CA . GLU A 1 134 ? 0.918 -1.682 -9.302 1.00 94.56 134 GLU A CA 1
ATOM 997 C C . GLU A 1 134 ? 0.481 -2.680 -10.372 1.00 94.56 134 GLU A C 1
ATOM 999 O O . GLU A 1 134 ? 0.602 -2.449 -11.580 1.00 94.56 134 GLU A O 1
ATOM 1004 N N . HIS A 1 135 ? -0.074 -3.789 -9.902 1.00 93.44 135 HIS A N 1
ATOM 1005 C CA . HIS A 1 135 ? -0.573 -4.861 -10.733 1.00 93.44 135 HIS A CA 1
ATOM 1006 C C . HIS A 1 135 ? -2.006 -5.217 -10.351 1.00 93.44 135 HIS A C 1
ATOM 1008 O O . HIS A 1 135 ? -2.370 -5.217 -9.173 1.00 93.44 135 HIS A O 1
ATOM 1014 N N . ARG A 1 136 ? -2.792 -5.640 -11.341 1.00 94.25 136 ARG A N 1
ATOM 1015 C CA . ARG A 1 136 ? -4.013 -6.410 -11.092 1.00 94.25 136 ARG A CA 1
ATOM 1016 C C . ARG A 1 136 ? -3.673 -7.748 -10.446 1.00 94.25 136 ARG A C 1
ATOM 1018 O O . ARG A 1 136 ? -2.573 -8.271 -10.629 1.00 94.25 136 ARG A O 1
ATOM 1025 N N . GLY A 1 137 ? -4.657 -8.372 -9.800 1.00 91.62 137 GLY A N 1
ATOM 1026 C CA . GLY A 1 137 ? -4.529 -9.749 -9.301 1.00 91.62 137 GLY A CA 1
ATOM 1027 C C . GLY A 1 137 ? -4.132 -10.764 -10.382 1.00 91.62 137 GLY A C 1
ATOM 1028 O O . GLY A 1 137 ? -3.460 -11.751 -10.094 1.00 91.62 137 GLY A O 1
ATOM 1029 N N . THR A 1 138 ? -4.449 -10.475 -11.648 1.00 89.56 138 THR A N 1
ATOM 1030 C CA . THR A 1 138 ? -4.049 -11.276 -12.815 1.00 89.56 138 THR A CA 1
ATOM 1031 C C . THR A 1 138 ? -2.566 -11.145 -13.193 1.00 89.56 138 THR A C 1
ATOM 1033 O O . THR A 1 138 ? -2.076 -11.891 -14.040 1.00 89.56 138 THR A O 1
ATOM 1036 N N . GLY A 1 139 ? -1.841 -10.198 -12.591 1.00 88.19 139 GLY A N 1
ATOM 1037 C CA . GLY A 1 139 ? -0.449 -9.875 -12.903 1.00 88.19 139 GLY A CA 1
ATOM 1038 C C . GLY A 1 139 ? -0.264 -8.822 -13.999 1.00 88.19 139 GLY A C 1
ATOM 1039 O O . GLY A 1 139 ? 0.878 -8.461 -14.273 1.00 88.19 139 GLY A O 1
ATOM 1040 N N . GLN A 1 140 ? -1.340 -8.307 -14.608 1.00 89.12 140 GLN A N 1
ATOM 1041 C CA . GLN A 1 140 ? -1.253 -7.168 -15.529 1.00 89.12 140 GLN A CA 1
ATOM 1042 C C . GLN A 1 140 ? -0.787 -5.924 -14.778 1.00 89.12 140 GLN A C 1
ATOM 1044 O O . GLN A 1 140 ? -1.338 -5.593 -13.730 1.00 89.12 140 GLN A O 1
ATOM 1049 N N . VAL A 1 141 ? 0.170 -5.199 -15.342 1.00 89.06 141 VAL A N 1
ATOM 1050 C CA . VAL A 1 141 ? 0.679 -3.961 -14.747 1.00 89.06 141 VAL A CA 1
ATOM 1051 C C . VAL A 1 141 ? -0.206 -2.811 -15.174 1.00 89.06 141 VAL A C 1
ATOM 1053 O O . VAL A 1 141 ? -0.460 -2.634 -16.362 1.00 89.06 141 VAL A O 1
ATOM 1056 N N . VAL A 1 142 ? -0.692 -2.052 -14.199 1.00 88.69 142 VAL A N 1
ATOM 1057 C CA . VAL A 1 142 ? -1.635 -0.948 -14.435 1.00 88.69 142 VAL A CA 1
ATOM 1058 C C . VAL A 1 142 ? -1.003 0.411 -14.204 1.00 88.69 142 VAL A C 1
ATOM 1060 O O . VAL A 1 142 ? -1.395 1.381 -14.842 1.00 88.69 142 VAL A O 1
ATOM 1063 N N . ALA A 1 143 ? 0.003 0.476 -13.338 1.00 89.31 143 ALA A N 1
ATOM 1064 C CA . ALA A 1 143 ? 0.768 1.682 -13.091 1.00 89.31 143 ALA A CA 1
ATOM 1065 C C . ALA A 1 143 ? 2.167 1.317 -12.605 1.00 89.31 143 ALA A C 1
ATOM 1067 O O . ALA A 1 143 ? 2.376 0.293 -11.956 1.00 89.31 143 ALA A O 1
ATOM 1068 N N . TYR A 1 144 ? 3.133 2.176 -12.887 1.00 91.81 144 TYR A N 1
ATOM 1069 C CA . TYR A 1 144 ? 4.438 2.129 -12.252 1.00 91.81 144 TYR A CA 1
ATOM 1070 C C . TYR A 1 144 ? 5.036 3.528 -12.209 1.00 91.81 144 TYR A C 1
ATOM 1072 O O . TYR A 1 144 ? 4.654 4.409 -12.979 1.00 91.81 144 TYR A O 1
ATOM 1080 N N . GLY A 1 145 ? 6.002 3.727 -11.321 1.00 89.81 145 GLY A N 1
ATOM 1081 C CA . GLY A 1 145 ? 6.697 4.996 -11.203 1.00 89.81 145 GLY A CA 1
ATOM 1082 C C . GLY A 1 145 ? 8.092 4.827 -10.629 1.00 89.81 145 GLY A C 1
ATOM 1083 O O . GLY A 1 145 ? 8.322 4.006 -9.743 1.00 89.81 145 GLY A O 1
ATOM 1084 N N . ARG A 1 146 ? 9.022 5.631 -11.143 1.00 90.12 146 ARG A N 1
ATOM 1085 C CA . ARG A 1 146 ? 10.404 5.733 -10.666 1.00 90.12 146 ARG A CA 1
ATOM 1086 C C . ARG A 1 146 ? 10.556 6.874 -9.671 1.00 90.12 146 ARG A C 1
ATOM 1088 O O . ARG A 1 146 ? 10.061 7.962 -9.956 1.00 90.12 146 ARG A O 1
ATOM 1095 N N . SER A 1 147 ? 11.351 6.669 -8.621 1.00 92.69 147 SER A N 1
ATOM 1096 C CA . SER A 1 147 ? 11.848 7.696 -7.695 1.00 92.69 147 SER A CA 1
ATOM 1097 C C . SER A 1 147 ? 10.736 8.640 -7.239 1.00 92.69 147 SER A C 1
ATOM 1099 O O . SER A 1 147 ? 10.885 9.859 -7.182 1.00 92.69 147 SER A O 1
ATOM 1101 N N . GLN A 1 148 ? 9.588 8.036 -6.966 1.00 94.19 148 GLN A N 1
ATOM 1102 C CA . GLN A 1 148 ? 8.359 8.695 -6.592 1.00 94.19 148 GLN A CA 1
ATOM 1103 C C . GLN A 1 148 ? 8.417 9.091 -5.125 1.00 94.19 148 GLN A C 1
ATOM 1105 O O . GLN A 1 148 ? 9.087 8.454 -4.311 1.00 94.19 148 GLN A O 1
ATOM 1110 N N . ARG A 1 149 ? 7.684 10.155 -4.804 1.00 94.19 149 ARG A N 1
ATOM 1111 C CA . ARG A 1 149 ? 7.509 10.677 -3.442 1.00 94.19 149 ARG A CA 1
ATOM 1112 C C . ARG A 1 149 ? 6.026 10.863 -3.121 1.00 94.19 149 ARG A C 1
ATOM 1114 O O . ARG A 1 149 ? 5.664 11.740 -2.342 1.00 94.19 149 ARG A O 1
ATOM 1121 N N . LEU A 1 150 ? 5.163 10.079 -3.778 1.00 88.38 150 LEU A N 1
ATOM 1122 C CA . LEU A 1 150 ? 3.727 10.102 -3.516 1.00 88.38 150 LEU A CA 1
ATOM 1123 C C . LEU A 1 150 ? 3.478 9.638 -2.080 1.00 88.38 150 LEU A C 1
ATOM 1125 O O . LEU A 1 150 ? 4.120 8.704 -1.597 1.00 88.38 150 LEU A O 1
ATOM 1129 N N . SER A 1 151 ? 2.539 10.291 -1.407 1.00 90.00 151 SER A N 1
ATOM 1130 C CA . SER A 1 151 ? 2.198 9.992 -0.016 1.00 90.00 151 SER A CA 1
ATOM 1131 C C . SER A 1 151 ? 1.258 8.794 0.128 1.00 90.00 151 SER A C 1
ATOM 1133 O O . SER A 1 151 ? 1.149 8.229 1.218 1.00 90.00 151 SER A O 1
ATOM 1135 N N . SER A 1 152 ? 0.573 8.390 -0.946 1.00 92.88 152 SER A N 1
ATOM 1136 C CA . SER A 1 152 ? -0.349 7.255 -0.931 1.00 92.88 152 SER A CA 1
ATOM 1137 C C . SER A 1 152 ? -0.631 6.688 -2.315 1.00 92.88 152 SER A C 1
ATOM 1139 O O . SER A 1 152 ? -0.758 7.456 -3.268 1.00 92.88 152 SER A O 1
ATOM 1141 N N . ASN A 1 153 ? -0.870 5.377 -2.374 1.00 93.88 153 ASN A N 1
ATOM 1142 C CA . ASN A 1 153 ? -1.382 4.681 -3.553 1.00 93.88 153 ASN A CA 1
ATOM 1143 C C . ASN A 1 153 ? -2.684 3.943 -3.207 1.00 93.88 153 ASN A C 1
ATOM 1145 O O . ASN A 1 153 ? -2.726 3.196 -2.225 1.00 93.88 153 ASN A O 1
ATOM 1149 N N . LEU A 1 154 ? -3.727 4.122 -4.024 1.00 95.81 154 LEU A N 1
ATOM 1150 C CA . LEU A 1 154 ? -4.993 3.399 -3.896 1.00 95.81 154 LEU A CA 1
ATOM 1151 C C . LEU A 1 154 ? -4.872 2.033 -4.568 1.00 95.81 154 LEU A C 1
ATOM 1153 O O . LEU A 1 154 ? -4.748 1.961 -5.784 1.00 95.81 154 LEU A O 1
ATOM 1157 N N . ILE A 1 155 ? -4.950 0.955 -3.792 1.00 97.44 155 ILE A N 1
ATOM 1158 C CA . ILE A 1 155 ? -4.814 -0.404 -4.317 1.00 97.44 155 ILE A CA 1
ATOM 1159 C C . ILE A 1 155 ? -6.195 -1.033 -4.436 1.00 97.44 155 ILE A C 1
ATOM 1161 O O . ILE A 1 155 ? -6.889 -1.216 -3.433 1.00 97.44 155 ILE A O 1
ATOM 1165 N N . GLY A 1 156 ? -6.586 -1.360 -5.669 1.00 96.94 156 GLY A N 1
ATOM 1166 C CA . GLY A 1 156 ? -7.856 -2.018 -5.974 1.00 96.94 156 GLY A CA 1
ATOM 1167 C C . GLY A 1 156 ? -8.033 -3.371 -5.278 1.00 96.94 156 GLY A C 1
ATOM 1168 O O . GLY A 1 156 ? -7.060 -3.992 -4.845 1.00 96.94 156 GLY A O 1
ATOM 1169 N N . ALA A 1 157 ? -9.275 -3.847 -5.189 1.00 96.50 157 ALA A N 1
ATOM 1170 C CA . ALA A 1 157 ? -9.561 -5.201 -4.713 1.00 96.50 157 ALA A CA 1
ATOM 1171 C C . ALA A 1 157 ? -8.779 -6.240 -5.539 1.00 96.50 157 ALA A C 1
ATOM 1173 O O . ALA A 1 157 ? -8.737 -6.151 -6.768 1.00 96.50 157 ALA A O 1
ATOM 1174 N N . ALA A 1 158 ? -8.140 -7.199 -4.865 1.00 96.12 158 ALA A N 1
ATOM 1175 C CA . ALA A 1 158 ? -7.248 -8.205 -5.453 1.00 96.12 158 ALA A CA 1
ATOM 1176 C C . ALA A 1 158 ? -6.005 -7.665 -6.201 1.00 96.12 158 ALA A C 1
ATOM 1178 O O . ALA A 1 158 ? -5.208 -8.462 -6.703 1.00 96.12 158 ALA A O 1
ATOM 1179 N N . ASN A 1 159 ? -5.790 -6.347 -6.274 1.00 97.81 159 ASN A N 1
ATOM 1180 C CA . ASN A 1 159 ? -4.567 -5.768 -6.827 1.00 97.81 159 ASN A CA 1
ATOM 1181 C C . ASN A 1 159 ? -3.413 -5.877 -5.822 1.00 97.81 159 ASN A C 1
ATOM 1183 O O . ASN A 1 159 ? -3.599 -6.104 -4.623 1.00 97.81 159 ASN A O 1
ATOM 1187 N N . TYR A 1 160 ? -2.191 -5.679 -6.310 1.00 97.88 160 TYR A N 1
ATOM 1188 C CA . TYR A 1 160 ? -1.016 -5.596 -5.455 1.00 97.88 160 TYR A CA 1
ATOM 1189 C C . TYR A 1 160 ? -0.045 -4.508 -5.897 1.00 97.88 160 TYR A C 1
ATOM 1191 O O . TYR A 1 160 ? 0.079 -4.189 -7.079 1.00 97.88 160 TYR A O 1
ATOM 1199 N N . LEU A 1 161 ? 0.685 -3.978 -4.921 1.00 97.75 161 LEU A N 1
ATOM 1200 C CA . LEU A 1 161 ? 1.729 -2.983 -5.097 1.00 97.75 161 LEU A CA 1
ATOM 1201 C C . LEU A 1 161 ? 3.082 -3.597 -4.755 1.00 97.75 161 LEU A C 1
ATOM 1203 O O . LEU A 1 161 ? 3.286 -4.060 -3.632 1.00 97.75 161 LEU A O 1
ATOM 1207 N N . ASN A 1 162 ? 4.015 -3.555 -5.698 1.00 97.44 162 ASN A N 1
ATOM 1208 C CA . ASN A 1 162 ? 5.426 -3.782 -5.417 1.00 97.44 162 ASN A CA 1
ATOM 1209 C C . ASN A 1 162 ? 6.096 -2.429 -5.180 1.00 97.44 162 ASN A C 1
ATOM 1211 O O . ASN A 1 162 ? 5.880 -1.502 -5.961 1.00 97.44 162 ASN A O 1
ATOM 1215 N N . VAL A 1 163 ? 6.920 -2.324 -4.141 1.00 97.94 163 VAL A N 1
ATOM 1216 C CA . VAL A 1 163 ? 7.634 -1.094 -3.772 1.00 97.94 163 VAL A CA 1
ATOM 1217 C C . VAL A 1 163 ? 9.097 -1.418 -3.525 1.00 97.94 163 VAL A C 1
ATOM 1219 O O . VAL A 1 163 ? 9.392 -2.432 -2.898 1.00 97.94 163 VAL A O 1
ATOM 1222 N N . THR A 1 164 ? 9.998 -0.546 -3.971 1.00 98.06 164 THR A N 1
ATOM 1223 C CA . THR A 1 164 ? 11.433 -0.599 -3.665 1.00 98.06 164 THR A CA 1
ATOM 1224 C C . THR A 1 164 ? 11.895 0.739 -3.131 1.00 98.06 164 THR A C 1
ATOM 1226 O O . THR A 1 164 ? 11.694 1.760 -3.787 1.00 98.06 164 THR A O 1
ATOM 1229 N N . ASN A 1 165 ? 12.572 0.749 -1.985 1.00 98.12 165 ASN A N 1
ATOM 1230 C CA . ASN A 1 165 ? 13.227 1.964 -1.521 1.00 98.12 165 ASN A CA 1
ATOM 1231 C C . ASN A 1 165 ? 14.429 2.287 -2.425 1.00 98.12 165 ASN A C 1
ATOM 1233 O O . ASN A 1 165 ? 15.358 1.490 -2.544 1.00 98.12 165 ASN A O 1
ATOM 1237 N N . THR A 1 166 ? 14.408 3.467 -3.043 1.00 96.06 166 THR A N 1
ATOM 1238 C CA . THR A 1 166 ? 15.494 3.964 -3.910 1.00 96.06 166 THR A CA 1
ATOM 1239 C C . THR A 1 166 ? 16.227 5.165 -3.319 1.00 96.06 166 THR A C 1
ATOM 1241 O O . THR A 1 166 ? 17.204 5.635 -3.896 1.00 96.06 166 THR A O 1
ATOM 1244 N N . GLY A 1 167 ? 15.754 5.676 -2.182 1.00 95.31 167 GLY A N 1
ATOM 1245 C CA . GLY A 1 167 ? 16.382 6.760 -1.446 1.00 95.31 167 GLY A CA 1
ATOM 1246 C C . GLY A 1 167 ? 17.410 6.267 -0.430 1.00 95.31 167 GLY A C 1
ATOM 1247 O O . GLY A 1 167 ? 17.552 5.073 -0.164 1.00 95.31 167 GLY A O 1
ATOM 1248 N N . ALA A 1 168 ? 18.120 7.225 0.165 1.00 95.56 168 ALA A N 1
ATOM 1249 C CA . ALA A 1 168 ? 18.997 6.974 1.308 1.00 95.56 168 ALA A CA 1
ATOM 1250 C C . ALA A 1 168 ? 18.204 6.815 2.618 1.00 95.56 168 ALA A C 1
ATOM 1252 O O . ALA A 1 168 ? 18.593 6.047 3.494 1.00 95.56 168 ALA A O 1
ATOM 1253 N N . SER A 1 169 ? 17.082 7.528 2.754 1.00 96.44 169 SER A N 1
ATOM 1254 C CA . SER A 1 169 ? 16.208 7.440 3.927 1.00 96.44 169 SER A CA 1
ATOM 1255 C C . SER A 1 169 ? 15.282 6.219 3.853 1.00 96.44 169 SER A C 1
ATOM 1257 O O . SER A 1 169 ? 14.880 5.835 2.751 1.00 96.44 169 SER A O 1
ATOM 1259 N N . PRO A 1 170 ? 14.895 5.624 4.996 1.00 97.62 170 PRO A N 1
ATOM 1260 C CA . PRO A 1 170 ? 13.912 4.548 5.021 1.00 97.62 170 PRO A CA 1
ATOM 1261 C C . PRO A 1 170 ? 12.560 4.964 4.428 1.00 97.62 170 PRO A C 1
ATOM 1263 O O . PRO A 1 170 ? 12.129 6.108 4.578 1.00 97.62 170 PRO A O 1
ATOM 1266 N N . VAL A 1 171 ? 11.888 4.012 3.784 1.00 98.06 171 VAL A N 1
ATOM 1267 C CA . VAL A 1 171 ? 10.520 4.158 3.268 1.00 98.06 171 VAL A CA 1
ATOM 1268 C C . VAL A 1 171 ? 9.580 3.431 4.223 1.00 98.06 171 VAL A C 1
ATOM 1270 O O . VAL A 1 171 ? 9.707 2.220 4.403 1.00 98.06 171 VAL A O 1
ATOM 1273 N N . GLU A 1 172 ? 8.656 4.161 4.849 1.00 97.56 172 GLU A N 1
ATOM 1274 C CA . GLU A 1 172 ? 7.595 3.587 5.686 1.00 97.56 172 GLU A CA 1
ATOM 1275 C C . GLU A 1 172 ? 6.356 3.325 4.823 1.00 97.56 172 GLU A C 1
ATOM 1277 O O . GLU A 1 172 ? 5.950 4.183 4.039 1.00 97.56 172 GLU A O 1
ATOM 1282 N N . ILE A 1 173 ? 5.758 2.147 4.973 1.00 97.69 173 ILE A N 1
ATOM 1283 C CA . ILE A 1 173 ? 4.590 1.684 4.225 1.00 97.69 173 ILE A CA 1
ATOM 1284 C C . ILE A 1 173 ? 3.532 1.256 5.237 1.00 97.69 173 ILE A C 1
ATOM 1286 O O . ILE A 1 173 ? 3.779 0.354 6.041 1.00 97.69 173 ILE A O 1
ATOM 1290 N N . VAL A 1 174 ? 2.367 1.905 5.197 1.00 98.00 174 VAL A N 1
ATOM 1291 C CA . VAL A 1 174 ? 1.299 1.723 6.191 1.00 98.00 174 VAL A CA 1
ATOM 1292 C C . VAL A 1 174 ? -0.051 1.535 5.513 1.00 98.00 174 VAL A C 1
ATOM 1294 O O . VAL A 1 174 ? -0.416 2.303 4.626 1.00 98.00 174 VAL A O 1
ATOM 1297 N N . GLY A 1 175 ? -0.829 0.554 5.957 1.00 97.75 175 GLY A N 1
ATOM 1298 C CA . GLY A 1 175 ? -2.183 0.307 5.459 1.00 97.75 175 GLY A CA 1
ATOM 1299 C C . GLY A 1 175 ? -3.010 -0.538 6.431 1.00 97.75 175 GLY A C 1
ATOM 1300 O O . GLY A 1 175 ? -2.470 -0.992 7.437 1.00 97.75 175 GLY A O 1
ATOM 1301 N N . PRO A 1 176 ? -4.309 -0.755 6.162 1.00 98.06 176 PRO A N 1
ATOM 1302 C CA . PRO A 1 176 ? -5.173 -1.556 7.028 1.00 98.06 176 PRO A CA 1
ATOM 1303 C C . PRO A 1 176 ? -4.657 -2.993 7.147 1.00 98.06 176 PRO A C 1
ATOM 1305 O O . PRO A 1 176 ? -4.509 -3.679 6.136 1.00 98.06 176 PRO A O 1
ATOM 1308 N N . TYR A 1 177 ? -4.393 -3.449 8.375 1.00 98.00 177 TYR A N 1
ATOM 1309 C CA . TYR A 1 177 ? -3.711 -4.723 8.636 1.00 98.00 177 TYR A CA 1
ATOM 1310 C C . TYR A 1 177 ? -4.452 -5.912 8.010 1.00 98.00 177 TYR A C 1
ATOM 1312 O O . TYR A 1 177 ? -3.865 -6.684 7.260 1.00 98.00 177 TYR A O 1
ATOM 1320 N N . ASP A 1 178 ? -5.757 -6.030 8.264 1.00 97.50 178 ASP A N 1
ATOM 1321 C CA . ASP A 1 178 ? -6.562 -7.172 7.805 1.00 97.50 178 ASP A CA 1
ATOM 1322 C C . ASP A 1 178 ? -6.947 -7.098 6.315 1.00 97.50 178 ASP A C 1
ATOM 1324 O O . ASP A 1 178 ? -7.479 -8.061 5.767 1.00 97.50 178 ASP A O 1
ATOM 1328 N N . ALA A 1 179 ? -6.694 -5.971 5.641 1.00 98.06 179 ALA A N 1
ATOM 1329 C CA . ALA A 1 179 ? -6.970 -5.834 4.211 1.00 98.06 179 ALA A CA 1
ATOM 1330 C C . ALA A 1 179 ? -5.778 -6.229 3.330 1.00 98.06 179 ALA A C 1
ATOM 1332 O O . ALA A 1 179 ? -5.956 -6.399 2.124 1.00 98.06 179 ALA A O 1
ATOM 1333 N N . PHE A 1 180 ? -4.573 -6.348 3.898 1.00 98.31 180 PHE A N 1
ATOM 1334 C CA . PHE A 1 180 ? -3.356 -6.570 3.127 1.00 98.31 180 PHE A CA 1
ATOM 1335 C C . PHE A 1 180 ? -2.545 -7.765 3.618 1.00 98.31 180 PHE A C 1
ATOM 1337 O O . PHE A 1 180 ? -2.226 -7.901 4.794 1.00 98.31 180 PHE A O 1
ATOM 1344 N N . SER A 1 181 ? -2.091 -8.575 2.663 1.00 97.69 181 SER A N 1
ATOM 1345 C CA . SER A 1 181 ? -0.980 -9.503 2.860 1.00 97.69 181 SER A CA 1
ATOM 1346 C C . SER A 1 181 ? 0.311 -8.850 2.373 1.00 97.69 181 SER A C 1
ATOM 1348 O O . SER A 1 181 ? 0.382 -8.393 1.227 1.00 97.69 181 SER A O 1
ATOM 1350 N N . VAL A 1 182 ? 1.332 -8.791 3.233 1.00 98.00 182 VAL A N 1
ATOM 1351 C CA . VAL A 1 182 ? 2.597 -8.106 2.938 1.00 98.00 182 VAL A CA 1
ATOM 1352 C C . VAL A 1 182 ? 3.771 -9.069 3.050 1.00 98.00 182 VAL A C 1
ATOM 1354 O O . VAL A 1 182 ? 3.955 -9.704 4.085 1.00 98.00 182 VAL A O 1
ATOM 1357 N N . VAL A 1 183 ? 4.583 -9.149 1.997 1.00 98.06 183 VAL A N 1
ATOM 1358 C CA . VAL A 1 183 ? 5.759 -10.029 1.921 1.00 98.06 183 VAL A CA 1
ATOM 1359 C C . VAL A 1 183 ? 6.959 -9.289 1.345 1.00 98.06 183 VAL A C 1
ATOM 1361 O O . VAL A 1 183 ? 6.799 -8.379 0.532 1.00 98.06 183 VAL A O 1
ATOM 1364 N N . ASP A 1 184 ? 8.161 -9.693 1.739 1.00 97.88 184 ASP A N 1
ATOM 1365 C CA . ASP A 1 184 ? 9.393 -9.116 1.203 1.00 97.88 184 ASP A CA 1
ATOM 1366 C C . ASP A 1 184 ? 9.690 -9.659 -0.194 1.00 97.88 184 ASP A C 1
ATOM 1368 O O . ASP A 1 184 ? 9.390 -10.811 -0.519 1.00 97.88 184 ASP A O 1
ATOM 1372 N N . LEU A 1 185 ? 10.288 -8.816 -1.031 1.00 96.38 185 LEU A N 1
ATOM 1373 C CA . LEU A 1 185 ? 10.743 -9.184 -2.364 1.00 96.38 185 LEU A CA 1
ATOM 1374 C C . LEU A 1 185 ? 12.267 -9.239 -2.390 1.00 96.38 185 LEU A C 1
ATOM 1376 O O . LEU A 1 185 ? 12.951 -8.346 -1.896 1.00 96.38 185 LEU A O 1
ATOM 1380 N N . ASN A 1 186 ? 12.803 -10.264 -3.049 1.00 95.25 186 ASN A N 1
ATOM 1381 C CA . ASN A 1 186 ? 14.239 -10.416 -3.297 1.00 95.25 186 ASN A CA 1
ATOM 1382 C C . ASN A 1 186 ? 14.689 -9.781 -4.626 1.00 95.25 186 ASN A C 1
ATOM 1384 O O . ASN A 1 186 ? 15.776 -10.062 -5.125 1.00 95.25 186 ASN A O 1
ATOM 1388 N N . HIS A 1 187 ? 13.834 -8.955 -5.221 1.00 90.94 187 HIS A N 1
ATOM 1389 C CA . HIS A 1 187 ? 14.083 -8.232 -6.457 1.00 90.94 187 HIS A CA 1
ATOM 1390 C C . HIS A 1 187 ? 13.402 -6.860 -6.389 1.00 90.94 187 HIS A C 1
ATOM 1392 O O . HIS A 1 187 ? 12.406 -6.708 -5.675 1.00 90.94 187 HIS A O 1
ATOM 1398 N N . PRO A 1 188 ? 13.889 -5.864 -7.146 1.00 94.69 188 PRO A N 1
ATOM 1399 C CA . PRO A 1 188 ? 13.252 -4.559 -7.182 1.00 94.69 188 PRO A CA 1
ATOM 1400 C C . PRO A 1 188 ? 11.876 -4.611 -7.867 1.00 94.69 188 PRO A C 1
ATOM 1402 O O . PRO A 1 188 ? 11.587 -5.502 -8.675 1.00 94.69 188 PRO A O 1
ATOM 1405 N N . ALA A 1 189 ? 11.033 -3.627 -7.560 1.00 93.75 189 ALA A N 1
ATOM 1406 C CA . ALA A 1 189 ? 9.731 -3.397 -8.172 1.00 93.75 189 ALA A CA 1
ATOM 1407 C C . ALA A 1 189 ? 9.870 -3.101 -9.670 1.00 93.75 189 ALA A C 1
ATOM 1409 O O . ALA A 1 189 ? 9.055 -3.566 -10.465 1.00 93.75 189 ALA A O 1
ATOM 1410 N N . LEU A 1 190 ? 10.938 -2.387 -10.046 1.00 91.75 190 LEU A N 1
ATOM 1411 C CA . LEU A 1 190 ? 11.299 -2.069 -11.424 1.00 91.75 190 LEU A CA 1
ATOM 1412 C C . LEU A 1 190 ? 12.693 -2.598 -11.752 1.00 91.75 190 LEU A C 1
ATOM 1414 O O . LEU A 1 190 ? 13.632 -2.451 -10.971 1.00 91.75 190 LEU A O 1
ATOM 1418 N N . ILE A 1 191 ? 12.856 -3.160 -12.947 1.00 85.56 191 ILE A N 1
ATOM 1419 C CA . ILE A 1 191 ? 14.190 -3.341 -13.535 1.00 85.56 191 ILE A CA 1
ATOM 1420 C C . ILE A 1 191 ? 14.636 -2.003 -14.113 1.00 85.56 191 ILE A C 1
ATOM 1422 O O . ILE A 1 191 ? 13.818 -1.271 -14.646 1.00 85.56 191 ILE A O 1
ATOM 1426 N N . SER A 1 192 ? 15.926 -1.677 -14.021 1.00 84.12 192 SER A N 1
ATOM 1427 C CA . SER A 1 192 ? 16.515 -0.549 -14.744 1.00 84.12 192 SER A CA 1
ATOM 1428 C C . SER A 1 192 ? 17.852 -0.942 -15.376 1.00 84.12 192 SER A C 1
ATOM 1430 O O . SER A 1 192 ? 18.604 -1.758 -14.827 1.00 84.12 192 SER A O 1
ATOM 1432 N N . ARG A 1 193 ? 18.133 -0.406 -16.569 1.00 86.38 193 ARG A N 1
ATOM 1433 C CA . ARG A 1 193 ? 19.390 -0.613 -17.305 1.00 86.38 193 ARG A CA 1
ATOM 1434 C C . ARG A 1 193 ? 19.874 0.702 -17.887 1.00 86.38 193 ARG A C 1
ATOM 1436 O O . ARG A 1 193 ? 19.090 1.395 -18.521 1.00 86.38 193 ARG A O 1
ATOM 1443 N N . MET A 1 194 ? 21.135 1.042 -17.647 1.00 86.69 194 MET A N 1
ATOM 1444 C CA . MET A 1 194 ? 21.782 2.210 -18.240 1.00 86.69 194 MET A CA 1
ATOM 1445 C C . MET A 1 194 ? 22.365 1.841 -19.600 1.00 86.69 194 MET A C 1
ATOM 1447 O O . MET A 1 194 ? 22.984 0.785 -19.722 1.00 86.69 194 MET A O 1
ATOM 1451 N N . LEU A 1 195 ? 22.170 2.710 -20.593 1.00 88.50 195 LEU A N 1
ATOM 1452 C CA . LEU A 1 195 ? 22.781 2.586 -21.912 1.00 88.50 195 LEU A CA 1
ATOM 1453 C C . LEU A 1 195 ? 23.681 3.787 -22.157 1.00 88.50 195 LEU A C 1
ATOM 1455 O O . LEU A 1 195 ? 23.211 4.921 -22.232 1.00 88.50 195 LEU A O 1
ATOM 1459 N N . ASN A 1 196 ? 24.977 3.533 -22.295 1.00 90.88 196 ASN A N 1
ATOM 1460 C CA . ASN A 1 196 ? 25.938 4.532 -22.751 1.00 90.88 196 ASN A CA 1
ATOM 1461 C C . ASN A 1 196 ? 25.748 4.815 -24.252 1.00 90.88 196 ASN A C 1
ATOM 1463 O O . ASN A 1 196 ? 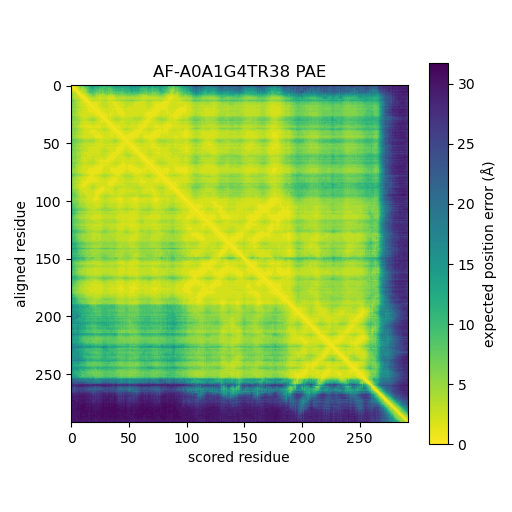25.178 3.970 -24.951 1.00 90.88 196 ASN A O 1
ATOM 1467 N N . PRO A 1 197 ? 26.234 5.956 -24.772 1.00 93.31 197 PRO A N 1
ATOM 1468 C CA . PRO A 1 197 ? 26.167 6.262 -26.198 1.00 93.31 197 PRO A CA 1
ATOM 1469 C C . PRO A 1 197 ? 26.661 5.100 -27.069 1.00 93.31 197 PRO A C 1
ATOM 1471 O O . PRO A 1 197 ? 27.723 4.523 -26.824 1.00 93.31 197 PRO A O 1
ATOM 1474 N N . GLY A 1 198 ? 25.861 4.717 -28.065 1.00 92.06 198 GLY A N 1
ATOM 1475 C CA . GLY A 1 198 ? 26.126 3.594 -28.967 1.00 92.06 198 GLY A CA 1
ATOM 1476 C C . GLY A 1 198 ? 25.824 2.201 -28.399 1.00 92.06 198 GLY A C 1
ATOM 1477 O O . GLY A 1 198 ? 25.901 1.219 -29.139 1.00 92.06 198 GLY A O 1
ATOM 1478 N N . GLN A 1 199 ? 25.462 2.069 -27.117 1.00 94.12 199 GLN A N 1
ATOM 1479 C CA . GLN A 1 199 ? 25.039 0.786 -26.553 1.00 94.12 199 GLN A CA 1
ATOM 1480 C C . GLN A 1 199 ? 23.605 0.449 -26.945 1.00 94.12 199 GLN A C 1
ATOM 1482 O O . GLN A 1 199 ? 22.761 1.325 -27.131 1.00 94.12 199 GLN A O 1
ATOM 1487 N N . SER A 1 200 ? 23.339 -0.852 -27.042 1.00 93.12 200 SER A N 1
ATOM 1488 C CA . SER A 1 200 ? 22.024 -1.386 -27.379 1.00 93.12 200 SER A CA 1
ATOM 1489 C C . SER A 1 200 ? 21.556 -2.401 -26.343 1.00 93.12 200 SER A C 1
ATOM 1491 O O . SER A 1 200 ? 22.373 -3.069 -25.707 1.00 93.12 200 SER A O 1
ATOM 1493 N N . LEU A 1 201 ? 20.242 -2.529 -26.200 1.00 91.44 201 LEU A N 1
ATOM 1494 C CA . LEU A 1 201 ? 19.566 -3.510 -25.358 1.00 91.44 201 LEU A CA 1
ATOM 1495 C C . LEU A 1 201 ? 18.399 -4.108 -26.132 1.00 91.44 201 LEU A C 1
ATOM 1497 O O . LEU A 1 201 ? 17.712 -3.394 -26.855 1.00 91.44 201 LEU A O 1
ATOM 1501 N N . GLU A 1 202 ? 18.140 -5.392 -25.920 1.00 91.12 202 GLU A N 1
ATOM 1502 C CA . GLU A 1 202 ? 16.877 -6.014 -26.299 1.00 91.12 202 GLU A CA 1
ATOM 1503 C C . GLU A 1 202 ? 16.120 -6.425 -25.036 1.00 91.12 202 GLU A C 1
ATOM 1505 O O . GLU A 1 202 ? 16.701 -6.979 -24.099 1.00 91.12 202 GLU A O 1
ATOM 1510 N N . ALA A 1 203 ? 14.821 -6.158 -25.014 1.00 88.81 203 ALA A N 1
ATOM 1511 C CA . ALA A 1 203 ? 13.914 -6.615 -23.981 1.00 88.81 203 ALA A CA 1
ATOM 1512 C C . ALA A 1 203 ? 12.775 -7.418 -24.597 1.00 88.81 203 ALA A C 1
ATOM 1514 O O . ALA A 1 203 ? 12.223 -7.034 -25.620 1.00 88.81 203 ALA A O 1
ATOM 1515 N N . SER A 1 204 ? 12.409 -8.527 -23.964 1.00 90.19 204 SER A N 1
ATOM 1516 C CA . SER A 1 204 ? 11.299 -9.378 -24.396 1.00 90.19 204 SER A CA 1
ATOM 1517 C C . SER A 1 204 ? 10.174 -9.305 -23.375 1.00 90.19 204 SER A C 1
ATOM 1519 O O . SER A 1 204 ? 10.426 -9.471 -22.179 1.00 90.19 204 SER A O 1
ATOM 1521 N N . ASN A 1 205 ? 8.941 -9.085 -23.828 1.00 89.06 205 ASN A N 1
ATOM 1522 C CA . ASN A 1 205 ? 7.781 -9.173 -22.957 1.00 89.06 205 ASN A CA 1
ATOM 1523 C C . ASN A 1 205 ? 7.321 -10.630 -22.847 1.00 89.06 205 ASN A C 1
ATOM 1525 O O . ASN A 1 205 ? 6.639 -11.168 -23.715 1.00 89.06 205 ASN A O 1
ATOM 1529 N N . THR A 1 206 ? 7.695 -11.265 -21.742 1.00 85.56 206 THR A N 1
ATOM 1530 C CA . THR A 1 206 ? 7.332 -12.653 -21.426 1.00 85.56 206 THR A CA 1
ATOM 1531 C C . THR A 1 206 ? 6.017 -12.767 -20.652 1.00 85.56 206 THR A C 1
ATOM 1533 O O . THR A 1 206 ? 5.666 -13.849 -20.182 1.00 85.56 206 THR A O 1
ATOM 1536 N N . THR A 1 207 ? 5.288 -11.661 -20.478 1.00 83.62 207 THR A N 1
ATOM 1537 C CA . THR A 1 207 ? 3.996 -11.652 -19.788 1.00 83.62 207 THR A CA 1
ATOM 1538 C C . THR A 1 207 ? 2.841 -11.864 -20.768 1.00 83.62 207 THR A C 1
ATOM 1540 O O . THR A 1 207 ? 2.985 -11.697 -21.978 1.00 83.62 207 THR A O 1
ATOM 1543 N N . ALA A 1 208 ? 1.669 -12.216 -20.238 1.00 87.12 208 ALA A N 1
ATOM 1544 C CA . ALA A 1 208 ? 0.444 -12.379 -21.024 1.00 87.12 208 ALA A CA 1
ATOM 1545 C C . ALA A 1 208 ? -0.217 -11.043 -21.426 1.00 87.12 208 ALA A C 1
ATOM 1547 O O . ALA A 1 208 ? -1.262 -11.050 -22.067 1.00 87.12 208 ALA A O 1
ATOM 1548 N N . TYR A 1 209 ? 0.354 -9.901 -21.030 1.00 89.00 209 TYR A N 1
ATOM 1549 C CA . TYR A 1 209 ? -0.245 -8.578 -21.207 1.00 89.00 209 TYR A CA 1
ATOM 1550 C C . TYR A 1 209 ? 0.744 -7.617 -21.849 1.00 89.00 209 TYR A C 1
ATOM 1552 O O . TYR A 1 209 ? 1.950 -7.810 -21.739 1.00 89.00 209 TYR A O 1
ATOM 1560 N N . THR A 1 210 ? 0.248 -6.542 -22.452 1.00 87.88 210 THR A N 1
ATOM 1561 C CA . THR A 1 210 ? 1.089 -5.431 -22.901 1.00 87.88 210 THR A CA 1
ATOM 1562 C C . THR A 1 210 ? 1.850 -4.828 -21.724 1.00 87.88 210 THR A C 1
ATOM 1564 O O . THR A 1 210 ? 1.264 -4.462 -20.702 1.00 87.88 210 THR A O 1
ATOM 1567 N N . ALA A 1 211 ? 3.165 -4.722 -21.872 1.00 85.81 211 ALA A N 1
ATOM 1568 C CA . ALA A 1 211 ? 4.034 -4.027 -20.943 1.00 85.81 211 ALA A CA 1
ATOM 1569 C C . ALA A 1 211 ? 4.337 -2.635 -21.491 1.00 85.81 211 ALA A C 1
ATOM 1571 O O . ALA A 1 211 ? 4.570 -2.463 -22.686 1.00 85.81 211 ALA A O 1
ATOM 1572 N N . ASN A 1 212 ? 4.364 -1.640 -20.612 1.00 86.44 212 ASN A N 1
ATOM 1573 C CA . ASN A 1 212 ? 4.860 -0.323 -20.967 1.00 86.44 212 ASN A CA 1
ATOM 1574 C C . ASN A 1 212 ? 6.308 -0.188 -20.485 1.00 86.44 212 ASN A C 1
ATOM 1576 O O . ASN A 1 212 ? 6.622 -0.482 -19.331 1.00 86.44 212 ASN A O 1
ATOM 1580 N N . VAL A 1 213 ? 7.176 0.212 -21.405 1.00 88.38 213 VAL A N 1
ATOM 1581 C CA . VAL A 1 213 ? 8.601 0.423 -21.200 1.00 88.38 213 VAL A CA 1
ATOM 1582 C C . VAL A 1 213 ? 8.878 1.907 -21.338 1.00 88.38 213 VAL A C 1
ATOM 1584 O O . VAL A 1 213 ? 8.711 2.481 -22.412 1.00 88.38 213 VAL A O 1
ATOM 1587 N N . THR A 1 214 ? 9.374 2.529 -20.277 1.00 88.44 214 THR A N 1
ATOM 1588 C CA . THR A 1 214 ? 9.886 3.898 -20.379 1.00 88.44 214 THR A CA 1
ATOM 1589 C C . THR A 1 214 ? 11.282 3.874 -20.984 1.00 88.44 214 THR A C 1
ATOM 1591 O O . THR A 1 214 ? 12.135 3.121 -20.517 1.00 88.44 214 THR A O 1
ATOM 1594 N N . LEU A 1 215 ? 11.490 4.689 -22.018 1.00 88.44 215 LEU A N 1
ATOM 1595 C CA . LEU A 1 215 ? 12.776 4.972 -22.642 1.00 88.44 215 LEU A CA 1
ATOM 1596 C C . LEU A 1 215 ? 13.111 6.447 -22.410 1.00 88.44 215 LEU A C 1
ATOM 1598 O O . LEU A 1 215 ? 12.376 7.338 -22.838 1.00 88.44 215 LEU A O 1
ATOM 1602 N N . GLU A 1 216 ? 14.215 6.700 -21.716 1.00 85.25 216 GLU A N 1
ATOM 1603 C CA . GLU A 1 216 ? 14.772 8.042 -21.535 1.00 85.25 216 GLU A CA 1
ATOM 1604 C C . GLU A 1 216 ? 15.780 8.357 -22.662 1.00 85.25 216 GLU A C 1
ATOM 1606 O O . GLU A 1 216 ? 16.112 7.498 -23.475 1.00 85.25 216 GLU A O 1
ATOM 1611 N N . GLY A 1 217 ? 16.253 9.603 -22.732 1.00 87.62 217 GLY A N 1
ATOM 1612 C CA . GLY A 1 217 ? 17.249 10.047 -23.713 1.00 87.62 217 GLY A CA 1
ATOM 1613 C C . GLY A 1 217 ? 16.857 9.898 -25.192 1.00 87.62 217 GLY A C 1
ATOM 1614 O O . GLY A 1 217 ? 15.730 9.541 -25.551 1.00 87.62 217 GLY A O 1
ATOM 1615 N N . THR A 1 218 ? 17.812 10.225 -26.064 1.00 92.69 218 THR A N 1
ATOM 1616 C CA . THR A 1 218 ? 17.650 10.094 -27.517 1.00 92.69 218 THR A CA 1
ATOM 1617 C C . THR A 1 218 ? 18.007 8.681 -27.960 1.00 92.69 218 THR A C 1
ATOM 1619 O O . THR A 1 218 ? 19.115 8.212 -27.692 1.00 92.69 218 THR A O 1
ATOM 1622 N N . HIS A 1 219 ? 17.093 8.004 -28.653 1.00 93.12 219 HIS A N 1
ATOM 1623 C CA . HIS A 1 219 ? 17.264 6.593 -28.987 1.00 93.12 219 HIS A CA 1
ATOM 1624 C C . HIS A 1 219 ? 16.695 6.202 -30.354 1.00 93.12 219 HIS A C 1
ATOM 1626 O O . HIS A 1 219 ? 15.746 6.801 -30.860 1.00 93.12 219 HIS A O 1
ATOM 1632 N N . ASP A 1 220 ? 17.246 5.131 -30.911 1.00 95.81 220 ASP A N 1
ATOM 1633 C CA . ASP A 1 220 ? 16.634 4.360 -31.991 1.00 95.81 220 ASP A CA 1
ATOM 1634 C C . ASP A 1 220 ? 15.923 3.148 -31.377 1.00 95.81 220 ASP A C 1
ATOM 1636 O O . ASP A 1 220 ? 16.374 2.616 -30.358 1.00 95.81 220 ASP A O 1
ATOM 1640 N N . TYR A 1 221 ? 14.825 2.688 -31.982 1.00 95.50 221 TYR A N 1
ATOM 1641 C CA . TYR A 1 221 ? 14.172 1.448 -31.562 1.00 95.50 221 TYR A CA 1
ATOM 1642 C C . TYR A 1 221 ? 13.659 0.617 -32.735 1.00 95.50 221 TYR A C 1
ATOM 1644 O O . TYR A 1 221 ? 13.329 1.151 -33.796 1.00 95.50 221 TYR A O 1
ATOM 1652 N N . ALA A 1 222 ? 13.536 -0.688 -32.499 1.00 96.81 222 ALA A N 1
ATOM 1653 C CA . ALA A 1 222 ? 12.798 -1.626 -33.333 1.00 96.81 222 ALA A CA 1
ATOM 1654 C C . ALA A 1 222 ? 11.965 -2.559 -32.444 1.00 96.81 222 ALA A C 1
ATOM 1656 O O . ALA A 1 222 ? 12.482 -3.145 -31.493 1.00 96.81 222 ALA A O 1
ATOM 1657 N N . LEU A 1 223 ? 10.677 -2.679 -32.747 1.00 96.31 223 LEU A N 1
ATOM 1658 C CA . LEU A 1 223 ? 9.749 -3.614 -32.125 1.00 96.31 223 LEU A CA 1
ATOM 1659 C C . LEU A 1 223 ? 9.606 -4.839 -33.028 1.00 96.31 223 LEU A C 1
ATOM 1661 O O . LEU A 1 223 ? 9.542 -4.712 -34.252 1.00 96.31 223 LEU A O 1
ATOM 1665 N N . PHE A 1 224 ? 9.567 -6.017 -32.424 1.00 96.88 224 PHE A N 1
ATOM 1666 C CA . PHE A 1 224 ? 9.485 -7.296 -33.109 1.00 96.88 224 PHE A CA 1
ATOM 1667 C C . PHE A 1 224 ? 8.288 -8.086 -32.597 1.00 96.88 224 PHE A C 1
ATOM 1669 O O . PHE A 1 224 ? 8.143 -8.263 -31.387 1.00 96.88 224 PHE A O 1
ATOM 1676 N N . ASN A 1 225 ? 7.507 -8.636 -33.520 1.00 95.06 225 ASN A N 1
ATOM 1677 C CA . ASN A 1 225 ? 6.488 -9.645 -33.251 1.00 95.06 225 ASN A CA 1
ATOM 1678 C C . ASN A 1 225 ? 6.905 -10.996 -33.868 1.00 95.06 225 ASN A C 1
ATOM 1680 O O . ASN A 1 225 ? 8.056 -11.181 -34.279 1.00 95.06 225 ASN A O 1
ATOM 1684 N N . SER A 1 226 ? 5.985 -11.960 -33.932 1.00 93.25 226 SER A N 1
ATOM 1685 C CA . SER A 1 226 ? 6.246 -13.291 -34.504 1.00 93.25 226 SER A CA 1
ATOM 1686 C C . SER A 1 226 ? 6.621 -13.272 -35.992 1.00 93.25 226 SER A C 1
ATOM 1688 O O . SER A 1 226 ? 7.294 -14.191 -36.453 1.00 93.25 226 SER A O 1
ATOM 1690 N N . SER A 1 227 ? 6.237 -12.228 -36.730 1.00 94.44 227 SER A N 1
ATOM 1691 C CA . SER A 1 227 ? 6.503 -12.067 -38.166 1.00 94.44 227 SER A CA 1
ATOM 1692 C C . SER A 1 227 ? 7.776 -11.266 -38.473 1.00 94.44 227 SER A C 1
ATOM 1694 O O . SER A 1 227 ? 8.111 -11.084 -39.641 1.00 94.44 227 SER A O 1
ATOM 1696 N N . GLY A 1 228 ? 8.497 -10.778 -37.457 1.00 94.75 228 GLY A N 1
ATOM 1697 C CA . GLY A 1 228 ? 9.692 -9.946 -37.623 1.00 94.75 228 GLY A CA 1
ATOM 1698 C C . GLY A 1 228 ? 9.500 -8.532 -37.078 1.00 94.75 228 GLY A C 1
ATOM 1699 O O . GLY A 1 228 ? 8.843 -8.349 -36.058 1.00 94.75 228 GLY A O 1
ATOM 1700 N N . ILE A 1 229 ? 10.120 -7.533 -37.715 1.00 96.38 229 ILE A N 1
ATOM 1701 C CA . ILE A 1 229 ? 10.024 -6.128 -37.283 1.00 96.38 229 ILE A CA 1
ATOM 1702 C C . ILE A 1 229 ? 8.595 -5.629 -37.525 1.00 96.38 229 ILE A C 1
ATOM 1704 O O . ILE A 1 229 ? 8.158 -5.551 -38.670 1.00 96.38 229 ILE A O 1
ATOM 1708 N N . SER A 1 230 ? 7.888 -5.269 -36.456 1.00 95.19 230 SER A N 1
ATOM 1709 C CA . SER A 1 230 ? 6.545 -4.685 -36.518 1.00 95.19 230 SER A CA 1
ATOM 1710 C C . SER A 1 230 ? 6.585 -3.162 -36.630 1.00 95.19 230 SER A C 1
ATOM 1712 O O . SER A 1 230 ? 5.759 -2.563 -37.316 1.00 95.19 230 SER A O 1
ATOM 1714 N N . SER A 1 231 ? 7.563 -2.516 -35.994 1.00 95.81 231 SER A N 1
ATOM 1715 C CA . SER A 1 231 ? 7.789 -1.074 -36.110 1.00 95.81 231 SER A CA 1
ATOM 1716 C C . SER A 1 231 ? 9.239 -0.714 -35.809 1.00 95.81 231 SER A C 1
ATOM 1718 O O . SER A 1 231 ? 9.948 -1.454 -35.131 1.00 95.81 231 SER A O 1
ATOM 1720 N N . TYR A 1 232 ? 9.699 0.429 -36.309 1.00 96.56 232 TYR A N 1
ATOM 1721 C CA . TYR A 1 232 ? 10.999 0.987 -35.948 1.00 96.56 232 TYR A CA 1
ATOM 1722 C C . TYR A 1 232 ? 10.989 2.505 -36.116 1.00 96.56 232 TYR A C 1
ATOM 1724 O O . TYR A 1 232 ? 10.226 3.049 -36.915 1.00 96.56 232 TYR A O 1
ATOM 1732 N N . ALA A 1 233 ? 11.847 3.202 -35.377 1.00 95.88 233 ALA A N 1
ATOM 1733 C CA . ALA A 1 233 ? 12.107 4.618 -35.607 1.00 95.88 233 ALA A CA 1
ATOM 1734 C C . ALA A 1 233 ? 13.506 5.007 -35.127 1.00 95.88 233 ALA A C 1
ATOM 1736 O O . ALA A 1 233 ? 14.121 4.303 -34.326 1.00 95.88 233 ALA A O 1
ATOM 1737 N N . ARG A 1 234 ? 13.990 6.155 -35.607 1.00 96.38 234 ARG A N 1
ATOM 1738 C CA . ARG A 1 234 ? 15.305 6.697 -35.249 1.00 96.38 234 ARG A CA 1
ATOM 1739 C C . ARG A 1 234 ? 15.206 8.040 -34.540 1.00 96.38 234 ARG A C 1
ATOM 1741 O O . ARG A 1 234 ? 14.240 8.772 -34.764 1.00 96.38 234 ARG A O 1
ATOM 1748 N N . THR A 1 235 ? 16.213 8.360 -33.731 1.00 92.88 235 THR A N 1
ATOM 1749 C CA . THR A 1 235 ? 16.421 9.663 -33.079 1.00 92.88 235 THR A CA 1
ATOM 1750 C C . THR A 1 235 ? 15.181 10.132 -32.312 1.00 92.88 235 THR A C 1
ATOM 1752 O O . THR A 1 235 ? 14.772 11.291 -32.358 1.00 92.88 235 THR A O 1
ATOM 1755 N N . GLN A 1 236 ? 14.534 9.190 -31.634 1.00 94.12 236 GLN A N 1
ATOM 1756 C CA . GLN A 1 236 ? 13.339 9.431 -30.846 1.00 94.12 236 GLN A CA 1
ATOM 1757 C C . GLN A 1 236 ? 13.707 10.116 -29.536 1.00 94.12 236 GLN A C 1
ATOM 1759 O O . GLN A 1 236 ? 14.729 9.810 -28.928 1.00 94.12 236 GLN A O 1
ATOM 1764 N N . LYS A 1 237 ? 12.852 11.042 -29.108 1.00 90.81 237 LYS A N 1
ATOM 1765 C CA . LYS A 1 237 ? 12.913 11.674 -27.786 1.00 90.81 237 LYS A CA 1
ATOM 1766 C C . LYS A 1 237 ? 12.377 10.716 -26.708 1.00 90.81 237 LYS A C 1
ATOM 1768 O O . LYS A 1 237 ? 11.761 9.710 -27.070 1.00 90.81 237 LYS A O 1
ATOM 1773 N N . PRO A 1 238 ? 12.564 11.028 -25.409 1.00 88.50 238 PRO A N 1
ATOM 1774 C CA . PRO A 1 238 ? 12.026 10.219 -24.321 1.00 88.50 238 PRO A CA 1
ATOM 1775 C C . PRO A 1 238 ? 10.553 9.871 -24.534 1.00 88.50 238 PRO A C 1
ATOM 1777 O O . PRO A 1 238 ? 9.738 10.746 -24.836 1.00 88.50 238 PRO A O 1
ATOM 1780 N N . ALA A 1 239 ? 10.225 8.590 -24.406 1.00 86.94 239 ALA A N 1
ATOM 1781 C CA . ALA A 1 239 ? 8.899 8.078 -24.699 1.00 86.94 239 ALA A CA 1
ATOM 1782 C C . ALA A 1 239 ? 8.613 6.789 -23.930 1.00 86.94 239 ALA A C 1
ATOM 1784 O O . ALA A 1 239 ? 9.506 6.033 -23.557 1.00 86.94 239 ALA A O 1
ATOM 1785 N N . ASN A 1 240 ? 7.327 6.520 -23.760 1.00 88.19 240 ASN A N 1
ATOM 1786 C CA . ASN A 1 240 ? 6.829 5.223 -23.340 1.00 88.19 240 ASN A CA 1
ATOM 1787 C C . ASN A 1 240 ? 6.588 4.354 -24.582 1.00 88.19 240 ASN A C 1
ATOM 1789 O O . ASN A 1 240 ? 6.028 4.828 -25.576 1.00 88.19 240 ASN A O 1
ATOM 1793 N N . LYS A 1 241 ? 7.023 3.096 -24.537 1.00 90.38 241 LYS A N 1
ATOM 1794 C CA . LYS A 1 241 ? 6.819 2.106 -25.594 1.00 90.38 241 LYS A CA 1
ATOM 1795 C C . LYS A 1 241 ? 6.024 0.932 -25.058 1.00 90.38 241 LYS A C 1
ATOM 1797 O O . LYS A 1 241 ? 6.449 0.250 -24.130 1.00 90.38 241 LYS A O 1
ATOM 1802 N N . MET A 1 242 ? 4.868 0.716 -25.671 1.00 90.62 242 MET A N 1
ATOM 1803 C CA . MET A 1 242 ? 4.078 -0.488 -25.466 1.00 90.62 242 MET A CA 1
ATOM 1804 C C . MET A 1 242 ? 4.766 -1.648 -26.182 1.00 90.62 242 MET A C 1
ATOM 1806 O O . MET A 1 242 ? 5.209 -1.501 -27.319 1.00 90.62 242 MET A O 1
ATOM 1810 N N . VAL A 1 243 ? 4.891 -2.765 -25.479 1.00 91.00 243 VAL A N 1
ATOM 1811 C CA . VAL A 1 243 ? 5.431 -4.025 -25.981 1.00 91.00 243 VAL A CA 1
ATOM 1812 C C . VAL A 1 243 ? 4.380 -5.072 -25.656 1.00 91.00 243 VAL A C 1
ATOM 1814 O O . VAL A 1 243 ? 4.161 -5.368 -24.478 1.00 91.00 243 VAL A O 1
ATOM 1817 N N . ASP A 1 244 ? 3.683 -5.586 -26.661 1.00 91.94 244 ASP A N 1
ATOM 1818 C CA . ASP A 1 244 ? 2.618 -6.567 -26.464 1.00 91.94 244 ASP A CA 1
ATOM 1819 C C . ASP A 1 244 ? 3.170 -7.910 -25.979 1.00 91.94 244 ASP A C 1
ATOM 1821 O O . ASP A 1 244 ? 4.382 -8.129 -25.880 1.00 91.94 244 ASP A O 1
ATOM 1825 N N . SER A 1 245 ? 2.270 -8.814 -25.593 1.00 90.50 245 SER A N 1
ATOM 1826 C CA . SER A 1 245 ? 2.669 -10.154 -25.166 1.00 90.50 245 SER A CA 1
ATOM 1827 C C . SER A 1 245 ? 3.495 -10.835 -26.258 1.00 90.50 245 SER A C 1
ATOM 1829 O O . SER A 1 245 ? 3.108 -10.848 -27.424 1.00 90.50 245 SER A O 1
ATOM 1831 N N . SER A 1 246 ? 4.624 -11.433 -25.871 1.00 89.06 246 SER A N 1
ATOM 1832 C CA . SER A 1 246 ? 5.566 -12.112 -26.772 1.00 89.06 246 SER A CA 1
ATOM 1833 C C . SER A 1 246 ? 6.292 -11.207 -27.779 1.00 89.06 246 SER A C 1
ATOM 1835 O O . SER A 1 246 ? 7.090 -11.710 -28.572 1.00 89.06 246 SER A O 1
ATOM 1837 N N . GLU A 1 247 ? 6.085 -9.887 -27.738 1.00 94.88 247 GLU A N 1
ATOM 1838 C CA . GLU A 1 247 ? 6.891 -8.947 -28.512 1.00 94.88 247 GLU A CA 1
ATOM 1839 C C . GLU A 1 247 ? 8.256 -8.688 -27.863 1.00 94.88 247 GLU A C 1
ATOM 1841 O O . GLU A 1 247 ? 8.487 -8.909 -26.666 1.00 94.88 247 GLU A O 1
ATOM 1846 N N . ARG A 1 248 ? 9.189 -8.194 -28.680 1.00 94.56 248 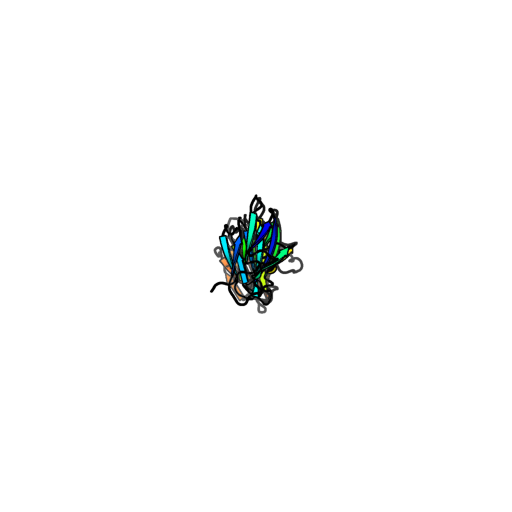ARG A N 1
ATOM 1847 C CA . ARG A 1 248 ? 10.532 -7.794 -28.254 1.00 94.56 248 ARG A CA 1
ATOM 1848 C C . ARG A 1 248 ? 10.832 -6.379 -28.717 1.00 94.56 248 ARG A C 1
ATOM 1850 O O . ARG A 1 248 ? 10.491 -6.010 -29.831 1.00 94.56 248 ARG A O 1
ATOM 1857 N N . LEU A 1 249 ? 11.513 -5.606 -27.887 1.00 94.56 249 LEU A N 1
ATOM 1858 C CA . LEU A 1 249 ? 11.926 -4.236 -28.155 1.00 94.56 249 LEU A CA 1
ATOM 1859 C C . LEU A 1 249 ? 13.453 -4.162 -28.128 1.00 94.56 249 LEU A C 1
ATOM 1861 O O . LEU A 1 249 ? 14.061 -4.367 -27.078 1.00 94.56 249 LEU A O 1
ATOM 1865 N N . ALA A 1 250 ? 14.065 -3.847 -29.265 1.00 95.12 250 ALA A N 1
ATOM 1866 C CA . ALA A 1 250 ? 15.466 -3.459 -29.343 1.00 95.12 250 ALA A CA 1
ATOM 1867 C C . ALA A 1 250 ? 15.580 -1.934 -29.289 1.00 95.12 250 ALA A C 1
ATOM 1869 O O . ALA A 1 250 ? 14.823 -1.230 -29.956 1.00 95.12 250 ALA A O 1
ATOM 1870 N N . VAL A 1 251 ? 16.531 -1.430 -28.509 1.00 94.19 251 VAL A N 1
ATOM 1871 C CA . VAL A 1 251 ? 16.787 0.002 -28.326 1.00 94.19 251 VAL A CA 1
ATOM 1872 C C . VAL A 1 251 ? 18.280 0.256 -28.411 1.00 94.19 251 VAL A C 1
ATOM 1874 O O . VAL A 1 251 ? 19.060 -0.485 -27.814 1.00 94.19 251 VAL A O 1
ATOM 1877 N N . THR A 1 252 ? 18.672 1.328 -29.090 1.00 94.62 252 THR A N 1
ATOM 1878 C CA . THR A 1 252 ? 20.053 1.817 -29.136 1.00 94.62 252 THR A CA 1
ATOM 1879 C C . THR A 1 252 ? 20.093 3.260 -28.656 1.00 94.62 252 THR A C 1
ATOM 1881 O O . THR A 1 252 ? 19.329 4.091 -29.142 1.00 94.62 252 THR A O 1
ATOM 1884 N N . ASN A 1 253 ? 20.994 3.580 -27.725 1.00 93.00 253 ASN A N 1
ATOM 1885 C CA . ASN A 1 253 ? 21.238 4.967 -27.344 1.00 93.00 253 ASN A CA 1
ATOM 1886 C C . ASN A 1 253 ? 22.015 5.677 -28.461 1.00 93.00 253 ASN A C 1
ATOM 1888 O O . ASN A 1 253 ? 23.166 5.333 -28.735 1.00 93.00 253 ASN A O 1
ATOM 1892 N N . THR A 1 254 ? 21.394 6.675 -29.083 1.00 92.12 254 THR A N 1
ATOM 1893 C CA . THR A 1 254 ? 22.007 7.504 -30.131 1.00 92.12 254 THR A CA 1
ATOM 1894 C C . THR A 1 254 ? 22.270 8.937 -29.668 1.00 92.12 254 THR A C 1
ATOM 1896 O O . THR A 1 254 ? 22.678 9.776 -30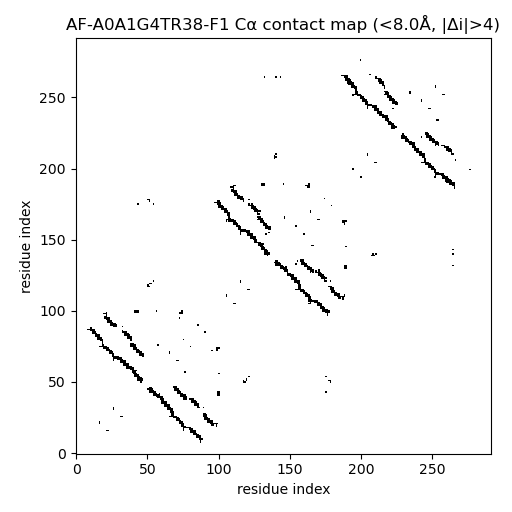.467 1.00 92.12 254 THR A O 1
ATOM 1899 N N . GLY A 1 255 ? 21.996 9.243 -28.399 1.00 86.69 255 GLY A N 1
ATOM 1900 C CA . GLY A 1 255 ? 22.328 10.512 -27.769 1.00 86.69 255 GLY A CA 1
ATOM 1901 C C . GLY A 1 255 ? 23.805 10.613 -27.388 1.00 86.69 255 GLY A C 1
ATOM 1902 O O . GLY A 1 255 ? 24.535 9.624 -27.361 1.00 86.69 255 GLY A O 1
ATOM 1903 N N . GLY A 1 256 ? 24.240 11.836 -27.073 1.00 80.44 256 GLY A N 1
ATOM 1904 C CA . GLY A 1 256 ? 25.599 12.114 -26.590 1.00 80.44 256 GLY A CA 1
ATOM 1905 C C . GLY A 1 256 ? 25.822 11.787 -25.111 1.00 80.44 256 GLY A C 1
ATOM 1906 O O . GLY A 1 256 ? 26.960 11.783 -24.655 1.00 80.44 256 GLY A O 1
ATOM 1907 N N . GLU A 1 257 ? 24.757 11.486 -24.368 1.00 80.38 257 GLU A N 1
ATOM 1908 C CA . GLU A 1 257 ? 24.801 11.185 -22.938 1.00 80.38 257 GLU A CA 1
ATOM 1909 C C . GLU A 1 257 ? 24.302 9.766 -22.669 1.00 80.38 257 GLU A C 1
ATOM 1911 O O . GLU A 1 257 ? 23.430 9.244 -23.371 1.00 80.38 257 GLU A O 1
ATOM 1916 N N . SER A 1 258 ? 24.842 9.131 -21.629 1.00 68.50 258 SER A N 1
ATOM 1917 C CA . SER A 1 258 ? 24.261 7.902 -21.098 1.00 68.50 258 SER A CA 1
ATOM 1918 C C . SER A 1 258 ? 22.895 8.221 -20.511 1.00 68.50 258 SER A C 1
ATOM 1920 O O . SER A 1 258 ? 22.788 9.104 -19.664 1.00 68.50 258 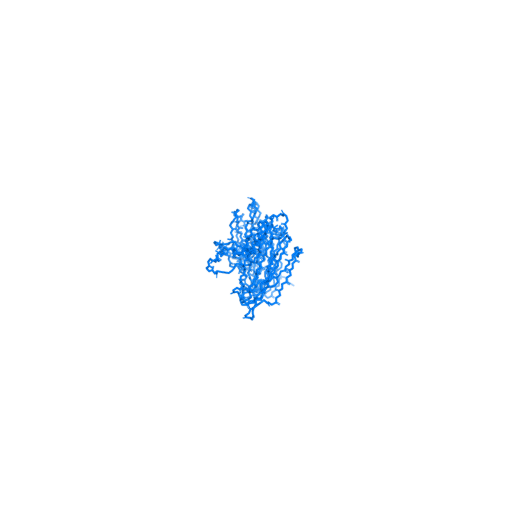SER A O 1
ATOM 1922 N N . PHE A 1 259 ? 21.860 7.476 -20.889 1.00 67.06 259 PHE A N 1
ATOM 1923 C CA . PHE A 1 259 ? 20.595 7.545 -20.171 1.00 67.06 259 PHE A CA 1
ATOM 1924 C C . PHE A 1 259 ? 20.370 6.261 -19.389 1.00 67.06 259 PHE A C 1
ATOM 1926 O O . PHE A 1 259 ? 20.623 5.137 -19.841 1.00 67.06 259 PHE A O 1
ATOM 1933 N N . SER A 1 260 ? 19.908 6.438 -18.158 1.00 46.28 260 SER A N 1
ATOM 1934 C CA . SER A 1 260 ? 19.343 5.335 -17.413 1.00 46.28 260 SER A CA 1
ATOM 1935 C C . SER A 1 260 ? 17.993 4.975 -18.016 1.00 46.28 260 SER A C 1
ATOM 1937 O O . SER A 1 260 ? 17.204 5.852 -18.322 1.00 46.28 260 SER A O 1
ATOM 1939 N N . ARG A 1 261 ? 17.694 3.682 -18.007 1.00 55.75 261 ARG A N 1
ATOM 1940 C CA . ARG A 1 261 ? 16.392 3.125 -17.645 1.00 55.75 261 ARG A CA 1
ATOM 1941 C C . ARG A 1 261 ? 15.505 2.707 -18.815 1.00 55.75 261 ARG A C 1
ATOM 1943 O O . ARG A 1 261 ? 14.618 3.424 -19.233 1.00 55.75 261 ARG A O 1
ATOM 1950 N N . PHE A 1 262 ? 15.669 1.441 -19.198 1.00 51.03 262 PHE A N 1
ATOM 1951 C CA . PHE A 1 262 ? 14.540 0.549 -19.475 1.00 51.03 262 PHE A CA 1
ATOM 1952 C C . PHE A 1 262 ? 13.851 0.236 -18.140 1.00 51.03 262 PHE A C 1
ATOM 1954 O O . PHE A 1 262 ? 14.449 -0.489 -17.346 1.00 51.03 262 PHE A O 1
ATOM 1961 N N . SER A 1 263 ? 12.667 0.789 -17.851 1.00 53.91 263 SER A N 1
ATOM 1962 C CA . SER A 1 263 ? 11.876 0.364 -16.683 1.00 53.91 263 SER A CA 1
ATOM 1963 C C . SER A 1 263 ? 10.688 -0.482 -17.075 1.00 53.91 263 SER A C 1
ATOM 1965 O O . SER A 1 263 ? 9.803 -0.010 -17.782 1.00 53.91 263 SER A O 1
ATOM 1967 N N . GLY A 1 264 ? 10.684 -1.712 -16.566 1.00 55.59 264 GLY A N 1
ATOM 1968 C CA . GLY A 1 264 ? 9.577 -2.643 -16.675 1.00 55.59 264 GLY A CA 1
ATOM 1969 C C . GLY A 1 264 ? 9.323 -3.349 -15.336 1.00 55.59 264 GLY A C 1
ATOM 1970 O O . GLY A 1 264 ? 10.249 -3.497 -14.526 1.00 55.59 264 GLY A O 1
ATOM 1971 N N . PRO A 1 265 ? 8.077 -3.767 -15.094 1.00 55.84 265 PRO A N 1
ATOM 1972 C CA . PRO A 1 265 ? 7.675 -4.510 -13.908 1.00 55.84 265 PRO A CA 1
ATOM 1973 C C . PRO A 1 265 ? 8.298 -5.911 -13.898 1.00 55.84 265 PRO A C 1
ATOM 1975 O O . PRO A 1 265 ? 8.423 -6.569 -14.931 1.00 55.84 265 PRO A O 1
ATOM 1978 N N . THR A 1 266 ? 8.699 -6.380 -12.720 1.00 48.12 266 THR A N 1
ATOM 1979 C CA . THR A 1 266 ? 9.294 -7.709 -12.547 1.00 48.12 266 THR A CA 1
ATOM 1980 C C . THR A 1 266 ? 8.230 -8.789 -12.354 1.00 48.12 266 THR A C 1
ATOM 1982 O O . THR A 1 266 ? 7.437 -8.752 -11.414 1.00 48.12 266 THR A O 1
ATOM 1985 N N . ARG A 1 267 ? 8.282 -9.841 -13.177 1.00 48.56 267 ARG A N 1
ATOM 1986 C CA . ARG A 1 267 ? 7.823 -11.183 -12.793 1.00 48.56 267 ARG A CA 1
ATOM 1987 C C . ARG A 1 267 ? 8.948 -12.162 -13.115 1.00 48.56 267 ARG A C 1
ATOM 1989 O O . ARG A 1 267 ? 9.616 -12.004 -14.132 1.00 48.56 267 ARG A O 1
ATOM 1996 N N . ARG A 1 268 ? 9.203 -13.111 -12.208 1.00 37.00 268 ARG A N 1
ATOM 1997 C CA . ARG A 1 268 ? 10.296 -14.100 -12.297 1.00 37.00 268 ARG A CA 1
ATOM 1998 C C . ARG A 1 268 ? 10.480 -14.608 -13.739 1.00 37.00 268 ARG A C 1
ATOM 2000 O O . ARG A 1 268 ? 9.569 -15.223 -14.285 1.00 37.00 268 ARG A O 1
ATOM 2007 N N . SER A 1 269 ? 11.664 -14.396 -14.309 1.00 35.41 269 SER A N 1
ATOM 2008 C CA . SER A 1 269 ? 12.156 -15.104 -15.496 1.00 35.41 269 SER A CA 1
ATOM 2009 C C . SER A 1 269 ? 13.687 -15.242 -15.406 1.00 35.41 269 SER A C 1
ATOM 2011 O O . SER A 1 269 ? 14.315 -14.381 -14.777 1.00 35.41 269 SER A O 1
ATOM 2013 N N . PRO A 1 270 ? 14.297 -16.317 -15.944 1.00 30.17 270 PRO A N 1
ATOM 2014 C CA . PRO A 1 270 ? 15.737 -16.549 -15.870 1.00 30.17 270 PRO A CA 1
ATOM 2015 C C . PRO A 1 270 ? 16.503 -15.467 -16.638 1.00 30.17 270 PRO A C 1
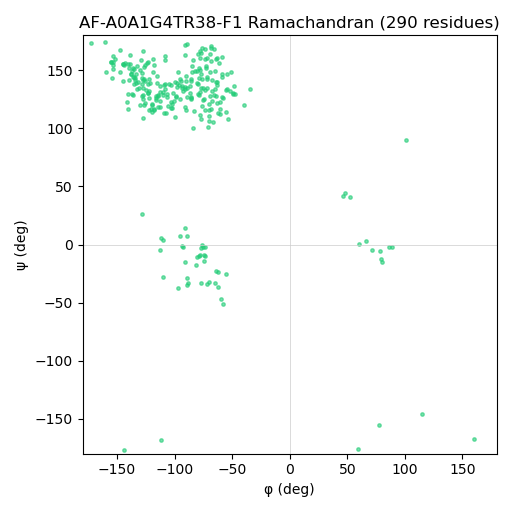ATOM 2017 O O . PRO A 1 270 ? 16.005 -14.917 -17.616 1.00 30.17 270 PRO A O 1
ATOM 2020 N N . SER A 1 271 ? 17.709 -15.165 -16.165 1.00 27.22 271 SER A N 1
ATOM 2021 C CA . SER A 1 271 ? 18.615 -14.112 -16.630 1.00 27.22 271 SER A CA 1
ATOM 2022 C C . SER A 1 271 ? 18.581 -13.825 -18.145 1.00 27.22 271 SER A C 1
ATOM 2024 O O . SER A 1 271 ? 18.693 -14.758 -18.942 1.00 27.22 271 SER A O 1
ATOM 2026 N N . PRO A 1 272 ? 18.524 -12.548 -18.573 1.00 34.06 272 PRO A N 1
ATOM 2027 C CA . PRO A 1 272 ? 18.634 -12.200 -19.984 1.00 34.06 272 PRO A CA 1
ATOM 2028 C C . PRO A 1 272 ? 20.048 -12.494 -20.502 1.00 34.06 272 PRO A C 1
ATOM 2030 O O . PRO A 1 272 ? 21.048 -12.108 -19.893 1.00 34.06 272 PRO A O 1
ATO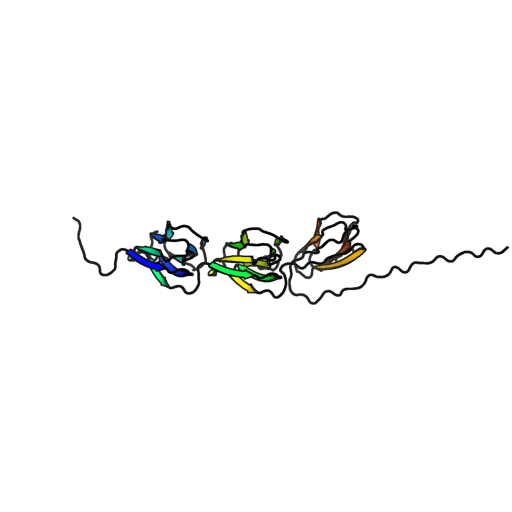M 2033 N N . ILE A 1 273 ? 20.124 -13.167 -21.650 1.00 28.69 273 ILE A N 1
ATOM 2034 C CA . ILE A 1 273 ? 21.371 -13.406 -22.377 1.00 28.69 273 ILE A CA 1
ATOM 2035 C C . ILE A 1 273 ? 21.832 -12.068 -22.962 1.00 28.69 273 ILE A C 1
ATOM 2037 O O . ILE A 1 273 ? 21.231 -11.550 -23.901 1.00 28.69 273 ILE A O 1
ATOM 2041 N N . VAL A 1 274 ? 22.922 -11.519 -22.431 1.00 29.52 274 VAL A N 1
ATOM 2042 C CA . VAL A 1 274 ? 23.639 -10.407 -23.064 1.00 29.52 274 VAL A CA 1
ATOM 2043 C C . VAL A 1 274 ? 24.334 -10.965 -24.306 1.00 29.52 274 VAL A C 1
ATOM 2045 O O . VAL A 1 274 ? 25.367 -11.623 -24.198 1.00 29.52 274 VAL A O 1
ATOM 2048 N N . ARG A 1 275 ? 23.765 -10.751 -25.498 1.00 28.95 275 ARG A N 1
ATOM 2049 C CA . ARG A 1 275 ? 24.484 -11.001 -26.754 1.00 28.95 275 ARG A CA 1
ATOM 2050 C C . ARG A 1 275 ? 25.188 -9.719 -27.186 1.00 28.95 275 ARG A C 1
ATOM 2052 O O . ARG A 1 275 ? 24.547 -8.700 -27.422 1.00 28.95 275 ARG A O 1
ATOM 2059 N N . SER A 1 276 ? 26.513 -9.787 -27.268 1.00 24.08 276 SER A N 1
ATOM 2060 C CA . SER A 1 276 ? 27.373 -8.731 -27.805 1.00 24.08 276 SER A CA 1
ATOM 2061 C C . SER A 1 276 ? 26.941 -8.326 -29.224 1.00 24.08 276 SER A C 1
ATOM 2063 O O . SER A 1 276 ? 26.499 -9.189 -29.988 1.00 24.08 276 SER A O 1
ATOM 2065 N N . PRO A 1 277 ? 27.088 -7.048 -29.617 1.00 31.25 277 PRO A N 1
ATOM 2066 C CA . PRO A 1 277 ? 26.670 -6.590 -30.936 1.00 31.25 277 PRO A CA 1
ATOM 2067 C C . PRO A 1 277 ? 27.470 -7.276 -32.052 1.00 31.25 277 PRO A C 1
ATOM 2069 O O . PRO A 1 277 ? 28.697 -7.400 -31.976 1.00 31.25 277 PRO A O 1
ATOM 2072 N N . LEU A 1 278 ? 26.767 -7.686 -33.115 1.00 26.27 278 LEU A N 1
ATOM 2073 C CA . LEU A 1 278 ? 27.373 -8.090 -34.381 1.00 26.27 278 LEU A CA 1
ATOM 2074 C C . LEU A 1 278 ? 28.267 -6.946 -34.887 1.00 26.27 278 LEU A C 1
ATOM 2076 O O . LEU A 1 278 ? 27.779 -5.880 -35.263 1.00 26.27 278 LEU A O 1
ATOM 2080 N N . ARG A 1 279 ? 29.585 -7.171 -34.942 1.00 28.34 279 ARG A N 1
ATOM 2081 C CA . ARG A 1 279 ? 30.488 -6.318 -35.722 1.00 28.34 279 ARG A CA 1
ATOM 2082 C C . ARG A 1 279 ? 30.090 -6.426 -37.195 1.00 28.34 279 ARG A C 1
ATOM 2084 O O . ARG A 1 279 ? 30.286 -7.473 -37.811 1.00 28.34 279 ARG A O 1
ATOM 2091 N N . LEU A 1 280 ? 29.590 -5.332 -37.768 1.00 28.59 280 LEU A N 1
ATOM 2092 C CA . LEU A 1 280 ? 29.544 -5.128 -39.215 1.00 28.59 280 LEU A CA 1
ATOM 2093 C C . LEU A 1 280 ? 30.959 -5.336 -39.782 1.00 28.59 280 LEU A C 1
ATOM 2095 O O . LEU A 1 280 ? 31.856 -4.518 -39.558 1.00 28.59 280 LEU A O 1
ATOM 2099 N N . LYS A 1 281 ? 31.175 -6.445 -40.502 1.00 28.67 281 LYS A N 1
ATOM 2100 C CA . LYS A 1 281 ? 32.362 -6.626 -41.345 1.00 28.67 281 LYS A CA 1
ATOM 2101 C C . LYS A 1 281 ? 32.337 -5.519 -42.399 1.00 28.67 281 LYS A C 1
ATOM 2103 O O . LYS A 1 281 ? 31.459 -5.496 -43.256 1.00 28.67 281 LYS A O 1
ATOM 2108 N N . ARG A 1 282 ? 33.291 -4.587 -42.326 1.00 28.95 282 ARG A N 1
ATOM 2109 C CA . ARG A 1 282 ? 33.543 -3.627 -43.405 1.00 28.95 282 ARG A CA 1
ATOM 2110 C C . ARG A 1 282 ? 33.926 -4.414 -44.660 1.00 28.95 282 ARG A C 1
ATOM 2112 O O . ARG A 1 282 ? 34.959 -5.077 -44.666 1.00 28.95 282 ARG A O 1
ATOM 2119 N N . CYS A 1 283 ? 33.116 -4.324 -45.711 1.00 31.66 283 CYS A N 1
ATOM 2120 C CA . CYS A 1 283 ? 33.542 -4.671 -47.063 1.00 31.66 283 CYS A CA 1
ATOM 2121 C C . CYS A 1 283 ? 34.607 -3.661 -47.510 1.00 31.66 283 CYS A C 1
ATOM 2123 O O . CYS A 1 283 ? 34.293 -2.511 -47.813 1.00 31.66 283 CYS A O 1
ATOM 2125 N N . SER A 1 284 ? 35.871 -4.075 -47.536 1.00 34.31 284 SER A N 1
ATOM 2126 C CA . SER A 1 284 ? 36.942 -3.343 -48.211 1.00 34.31 284 SER A CA 1
ATOM 2127 C C . SER A 1 284 ? 36.838 -3.568 -49.723 1.00 34.31 284 SER A C 1
ATOM 2129 O O . SER A 1 284 ? 36.940 -4.701 -50.191 1.00 34.31 284 SER A O 1
ATOM 2131 N N . ARG A 1 285 ? 36.635 -2.489 -50.489 1.00 33.50 285 ARG A N 1
ATOM 2132 C CA . ARG A 1 285 ? 36.795 -2.466 -51.955 1.00 33.50 285 ARG A CA 1
ATOM 2133 C C . ARG A 1 285 ? 38.259 -2.762 -52.327 1.00 33.50 285 ARG A C 1
ATOM 2135 O O . ARG A 1 285 ? 39.139 -2.202 -51.675 1.00 33.50 285 ARG A O 1
ATOM 2142 N N . PRO A 1 286 ? 38.548 -3.543 -53.383 1.00 35.00 286 PRO A N 1
ATOM 2143 C CA . PRO A 1 286 ? 39.906 -3.669 -53.893 1.00 35.00 286 PRO A CA 1
ATOM 2144 C C . PRO A 1 286 ? 40.289 -2.433 -54.723 1.00 35.00 286 PRO A C 1
ATOM 2146 O O . PRO A 1 286 ? 39.508 -1.942 -55.542 1.00 35.00 286 PRO A O 1
ATOM 2149 N N . ALA A 1 287 ? 41.496 -1.923 -54.482 1.00 36.47 287 ALA A N 1
ATOM 2150 C CA . ALA A 1 287 ? 42.109 -0.847 -55.248 1.00 36.47 287 ALA A CA 1
ATOM 2151 C C . ALA A 1 287 ? 42.527 -1.350 -56.642 1.00 36.47 287 ALA A C 1
ATOM 2153 O O . ALA A 1 287 ? 43.120 -2.420 -56.774 1.00 36.47 287 ALA A O 1
ATOM 2154 N N . LYS A 1 288 ? 42.222 -0.563 -57.680 1.00 38.50 288 LYS A N 1
ATOM 2155 C CA . LYS A 1 288 ? 42.752 -0.748 -59.037 1.00 38.50 288 LYS A CA 1
ATOM 2156 C C . LYS A 1 288 ? 44.257 -0.464 -59.032 1.00 38.50 288 LYS A C 1
ATOM 2158 O O . LYS A 1 288 ? 44.661 0.640 -58.680 1.00 38.50 288 LYS A O 1
ATOM 2163 N N . ALA A 1 289 ? 45.057 -1.431 -59.470 1.00 38.56 289 ALA A N 1
ATOM 2164 C CA . ALA A 1 289 ? 46.434 -1.200 -59.887 1.00 38.56 289 ALA A CA 1
ATOM 2165 C C . ALA A 1 289 ? 46.431 -0.512 -61.264 1.00 38.56 289 ALA A C 1
ATOM 2167 O O . ALA A 1 289 ? 45.809 -1.008 -62.204 1.00 38.56 289 ALA A O 1
ATOM 2168 N N . SER A 1 290 ? 47.099 0.636 -61.368 1.00 39.38 290 SER A N 1
ATOM 2169 C CA . SER A 1 290 ? 47.414 1.286 -62.640 1.00 39.38 290 SER A CA 1
ATOM 2170 C C . SER A 1 290 ? 48.763 0.759 -63.123 1.00 39.38 290 SER A C 1
ATOM 2172 O O . SER A 1 290 ? 49.774 0.976 -62.463 1.00 39.38 290 SER A O 1
ATOM 2174 N N . MET A 1 291 ? 48.765 0.055 -64.255 1.00 40.44 291 MET A N 1
ATOM 2175 C CA . MET A 1 291 ? 49.958 -0.224 -65.055 1.00 40.44 291 MET A CA 1
ATOM 2176 C C . MET A 1 291 ? 49.983 0.759 -66.225 1.00 40.44 291 MET A C 1
ATOM 2178 O O . MET A 1 291 ? 49.157 0.639 -67.132 1.00 40.44 291 MET A O 1
ATOM 2182 N N . ARG A 1 292 ? 50.921 1.704 -66.183 1.00 41.91 292 ARG A N 1
ATOM 2183 C CA . ARG A 1 292 ? 51.857 2.090 -67.252 1.00 41.91 292 ARG A CA 1
ATOM 2184 C C . ARG A 1 292 ? 52.665 3.293 -66.795 1.00 41.91 292 ARG A C 1
ATOM 2186 O O . ARG A 1 292 ? 52.051 4.207 -66.205 1.00 41.91 292 ARG A O 1
#

Radius of gyration: 28.72 Å; Cα contacts (8 Å, |Δi|>4): 737; chains: 1; bounding box: 96×29×108 Å

Foldseek 3Di:
DDDDDDDPDDQKDKDKAFAFWKKKKWFADQAKWKKWDFAFWWKFKAALVRFTPDTDHRDGTDIDIDHHNMMMMITHNDPGIDMIMTGPNGIDMDTDPDHQKDKDKAAAFWKKKKWFQGQAKWKKFKAAFKWKWKAALLRHTDDTDHRDGDGIDTHGHRIMMMIHHNDNDMMMIMIGRVRIDMDIDPHHQKDKDKAFAFRKDKDWAQDQAKWKWWDAAFKWKFKADPVGTPDTDHRDHTDIDIHGHGMMMMMHHNDNGIDMGRITGDDDDPDDDPDDDDPDDDDDDDDDDDDD

Nearest PDB structures (foldseek):
  6ufi-assembly1_A  TM=3.844E-01  e=7.534E-02  Bacillus subtilis
  2uy9-assembly1_A  TM=3.845E-01  e=7.534E-02  Bacillus subtilis
  3s0m-assembly1_A  TM=3.841E-01  e=9.720E-02  Bacillus subtilis
  2uya-assembly1_A  TM=3.847E-01  e=2.310E-01  Bacillus subtilis
  5hi0-assembly1_A  TM=3.851E-01  e=2.087E-01  Bacillus subtilis subsp. subtilis str. 168

Organism: NCBI:txid624147

pLDDT: mean 87.83, std 18.85, range [24.08, 98.62]

Mean predicted aligned error: 8.77 Å